Protein AF-A0A3E5BKX5-F1 (afdb_monomer_lite)

Structure (mmCIF, N/CA/C/O backbone):
data_AF-A0A3E5BKX5-F1
#
_entry.id   AF-A0A3E5BKX5-F1
#
loop_
_atom_site.group_PDB
_atom_site.id
_atom_site.type_symbol
_atom_site.label_atom_id
_atom_site.label_alt_id
_atom_site.label_comp_id
_atom_site.label_asym_id
_atom_site.label_entity_id
_atom_site.label_seq_id
_atom_site.pdbx_PDB_ins_code
_atom_site.Cartn_x
_atom_site.Cartn_y
_atom_site.Cartn_z
_atom_site.occupancy
_atom_site.B_iso_or_equiv
_atom_site.auth_seq_id
_atom_site.auth_comp_id
_atom_site.auth_asym_id
_atom_site.auth_atom_id
_atom_site.pdbx_PDB_model_num
ATOM 1 N N . MET A 1 1 ? -44.328 -14.676 21.582 1.00 29.52 1 MET A N 1
ATOM 2 C CA . MET A 1 1 ? -43.785 -15.121 20.283 1.00 29.52 1 MET A CA 1
ATOM 3 C C . MET A 1 1 ? -42.408 -14.483 20.141 1.00 29.52 1 MET A C 1
ATOM 5 O O . MET A 1 1 ? -42.326 -13.314 19.802 1.00 29.52 1 MET A O 1
ATOM 9 N N . TRP A 1 2 ? -41.360 -15.189 20.575 1.00 27.53 2 TRP A N 1
ATOM 10 C CA . TRP A 1 2 ? -39.979 -14.691 20.599 1.00 27.53 2 TRP A CA 1
ATOM 11 C C . TRP A 1 2 ? -39.301 -15.071 19.280 1.00 27.53 2 TRP A C 1
ATOM 13 O O . TRP A 1 2 ? -39.124 -16.255 19.005 1.00 27.53 2 TRP A O 1
ATOM 23 N N . LEU A 1 3 ? -38.977 -14.081 18.449 1.00 26.92 3 LEU A N 1
ATOM 24 C CA . LEU A 1 3 ? -38.191 -14.277 17.231 1.00 26.92 3 LEU A CA 1
ATOM 25 C C . LEU A 1 3 ? -36.708 -14.340 17.614 1.00 26.92 3 LEU A C 1
ATOM 27 O O . LEU A 1 3 ? -36.113 -13.332 17.988 1.00 26.92 3 LEU A O 1
ATOM 31 N N . TYR A 1 4 ? -36.130 -15.539 17.543 1.00 27.12 4 TYR A N 1
ATOM 32 C CA . TYR A 1 4 ? -34.685 -15.753 17.582 1.00 27.12 4 TYR A CA 1
ATOM 33 C C . TYR A 1 4 ? -34.065 -15.150 16.313 1.00 27.12 4 TYR A C 1
ATOM 35 O O . TYR A 1 4 ? -34.272 -15.663 15.216 1.00 27.12 4 TYR A O 1
ATOM 43 N N . TYR A 1 5 ? -33.302 -14.064 16.452 1.00 29.67 5 TYR A N 1
ATOM 44 C CA . TYR A 1 5 ? -32.394 -13.613 15.398 1.00 29.67 5 TYR A CA 1
ATOM 45 C C . TYR A 1 5 ? -31.147 -14.498 15.430 1.00 29.67 5 TYR A C 1
ATOM 47 O O . TYR A 1 5 ? -30.253 -14.317 16.255 1.00 29.67 5 TYR A O 1
ATOM 55 N N . GLN A 1 6 ? -31.115 -15.481 14.534 1.00 26.64 6 GLN A N 1
ATOM 56 C CA . GLN A 1 6 ? -29.944 -16.303 14.272 1.00 26.64 6 GLN A CA 1
ATOM 57 C C . GLN A 1 6 ? -28.925 -15.458 13.488 1.00 26.64 6 GLN A C 1
ATOM 59 O O . GLN A 1 6 ? -29.026 -15.327 12.271 1.00 26.64 6 GLN A O 1
ATOM 64 N N . PHE A 1 7 ? -27.947 -14.861 14.172 1.00 30.12 7 PHE A N 1
ATOM 65 C CA . PHE A 1 7 ? -26.721 -14.400 13.515 1.00 30.12 7 PHE A CA 1
ATOM 66 C C . PHE A 1 7 ? -25.806 -15.615 13.349 1.00 30.12 7 PHE A C 1
ATOM 68 O O . PHE A 1 7 ? -25.046 -15.962 14.249 1.00 30.12 7 PHE A O 1
ATOM 75 N N . ALA A 1 8 ? -25.936 -16.307 12.217 1.00 25.50 8 ALA A N 1
ATOM 76 C CA . ALA A 1 8 ? -24.918 -17.246 11.767 1.00 25.50 8 ALA A CA 1
ATOM 77 C C . ALA A 1 8 ? -23.685 -16.428 11.353 1.00 25.50 8 ALA A C 1
ATOM 79 O O . ALA A 1 8 ? -23.775 -15.569 10.478 1.00 25.50 8 ALA A O 1
ATOM 80 N N . ILE A 1 9 ? -22.568 -16.640 12.046 1.00 35.31 9 ILE A N 1
ATOM 81 C CA . ILE A 1 9 ? -21.268 -16.060 11.710 1.00 35.31 9 ILE A CA 1
ATOM 82 C C . ILE A 1 9 ? -20.441 -17.215 11.159 1.00 35.31 9 ILE A C 1
ATOM 84 O O . ILE A 1 9 ? -19.989 -18.071 11.920 1.00 35.31 9 ILE A O 1
ATOM 88 N N . ASP A 1 10 ? -20.299 -17.256 9.838 1.00 29.77 10 ASP A N 1
ATOM 89 C CA . ASP A 1 10 ? -19.399 -18.184 9.165 1.00 29.77 10 ASP A CA 1
ATOM 90 C C . ASP A 1 10 ? -17.956 -17.794 9.515 1.00 29.77 10 ASP A C 1
ATOM 92 O O . ASP A 1 10 ? -17.422 -16.788 9.044 1.00 29.77 10 ASP A O 1
ATOM 96 N N . TYR A 1 11 ? -17.339 -18.573 10.403 1.00 33.97 11 TYR A N 1
ATOM 97 C CA . TYR A 1 11 ? -15.911 -18.504 10.691 1.00 33.97 11 TYR A CA 1
ATOM 98 C C . TYR A 1 11 ? -15.152 -19.148 9.528 1.00 33.97 11 TYR A C 1
ATOM 100 O O . TYR A 1 11 ? -15.130 -20.369 9.395 1.00 33.97 11 TYR A O 1
ATOM 108 N N . TYR A 1 12 ? -14.515 -18.332 8.691 1.00 33.50 12 TYR A N 1
ATOM 109 C CA . TYR A 1 12 ? -13.492 -18.809 7.765 1.00 33.50 12 TYR A CA 1
ATOM 110 C C . TYR A 1 12 ? -12.127 -18.738 8.461 1.00 33.50 12 TYR A C 1
ATOM 112 O O . TYR A 1 12 ? -11.512 -17.677 8.538 1.00 33.50 12 TYR A O 1
ATOM 120 N N . GLU A 1 13 ? -11.651 -19.873 8.982 1.00 33.41 13 GLU A N 1
ATOM 121 C CA . GLU A 1 13 ? -10.232 -20.066 9.303 1.00 33.41 13 GLU A CA 1
ATOM 122 C C . GLU A 1 13 ? -9.454 -20.196 7.988 1.00 33.41 13 GLU A C 1
ATOM 124 O O . GLU A 1 13 ? -9.371 -21.268 7.390 1.00 33.41 13 GLU A O 1
ATOM 129 N N . VAL A 1 14 ? -8.900 -19.083 7.512 1.00 35.53 14 VAL A N 1
ATOM 130 C CA . VAL A 1 14 ? -7.910 -19.085 6.432 1.00 35.53 14 VAL A CA 1
ATOM 131 C C . VAL A 1 14 ? -6.532 -18.970 7.087 1.00 35.53 14 VAL A C 1
ATOM 133 O O . VAL A 1 14 ? -6.110 -17.891 7.496 1.00 35.53 14 VAL A O 1
ATOM 136 N N . LEU A 1 15 ? -5.857 -20.110 7.254 1.00 34.03 15 LEU A N 1
ATOM 137 C CA . LEU A 1 15 ? -4.466 -20.188 7.711 1.00 34.03 15 LEU A CA 1
ATOM 138 C C . LEU A 1 15 ? -3.540 -19.835 6.536 1.00 34.03 15 LEU A C 1
ATOM 140 O O . LEU A 1 15 ? -3.507 -20.561 5.543 1.00 34.03 15 LEU A O 1
ATOM 144 N N . LEU A 1 16 ? -2.798 -18.726 6.642 1.00 38.50 16 LEU A N 1
ATOM 145 C CA . LEU A 1 16 ? -1.819 -18.274 5.644 1.00 38.50 16 LEU A CA 1
ATOM 146 C C . LEU A 1 16 ? -0.470 -17.934 6.297 1.00 38.50 16 LEU A C 1
ATOM 148 O O . LEU A 1 16 ? -0.461 -17.419 7.412 1.00 38.50 16 LEU A O 1
ATOM 152 N N . PRO A 1 17 ? 0.658 -18.146 5.586 1.00 38.97 17 PRO A N 1
ATOM 153 C CA . PRO A 1 17 ? 2.016 -18.209 6.137 1.00 38.97 17 PRO A CA 1
ATOM 154 C C . PRO A 1 17 ? 2.659 -16.829 6.381 1.00 38.97 17 PRO A C 1
ATOM 156 O O . PRO A 1 17 ? 3.747 -16.539 5.894 1.00 38.97 17 PRO A O 1
ATOM 159 N N . ASN A 1 18 ? 1.983 -15.976 7.150 1.00 49.28 18 ASN A N 1
ATOM 160 C CA . ASN A 1 18 ? 2.532 -14.763 7.773 1.00 49.28 18 ASN A CA 1
ATOM 161 C C . ASN A 1 18 ? 1.853 -14.560 9.138 1.00 49.28 18 ASN A C 1
ATOM 163 O O . ASN A 1 18 ? 1.230 -13.533 9.437 1.00 49.28 18 ASN A O 1
ATOM 167 N N . ASP A 1 19 ? 1.957 -15.612 9.954 1.00 54.91 19 ASP A N 1
ATOM 168 C CA . ASP A 1 19 ? 1.113 -15.882 11.117 1.00 54.91 19 ASP A CA 1
ATOM 169 C C . ASP A 1 19 ? 1.031 -14.717 12.109 1.00 54.91 19 ASP A C 1
ATOM 171 O O . ASP A 1 19 ? -0.019 -14.498 12.699 1.00 54.91 19 ASP A O 1
ATOM 175 N N . GLY A 1 20 ? 2.082 -13.910 12.277 1.00 58.44 20 GLY A N 1
ATOM 176 C CA . GLY A 1 20 ? 2.121 -12.857 13.299 1.00 58.44 20 GLY A CA 1
ATOM 177 C C . GLY A 1 20 ? 1.139 -11.694 13.088 1.00 58.44 20 GLY A C 1
ATOM 178 O O . GLY A 1 20 ? 0.485 -11.267 14.043 1.00 58.44 20 GLY A O 1
ATOM 179 N N . PHE A 1 21 ? 1.020 -11.160 11.866 1.00 59.38 21 PHE A N 1
ATOM 180 C CA . PHE A 1 21 ? 0.164 -9.991 11.586 1.00 59.38 21 PHE A CA 1
ATOM 181 C C . PHE A 1 21 ? -1.292 -10.404 11.346 1.00 59.38 21 PHE A C 1
ATOM 183 O O . PHE A 1 21 ? -2.202 -9.802 11.919 1.00 59.38 21 PHE A O 1
ATOM 190 N N . ILE A 1 22 ? -1.517 -11.503 10.613 1.00 63.09 22 ILE A N 1
ATOM 191 C CA . ILE A 1 22 ? -2.859 -12.080 10.441 1.00 63.09 22 ILE A CA 1
ATOM 192 C C . ILE A 1 22 ? -3.440 -12.519 11.790 1.00 63.09 22 ILE A C 1
ATOM 194 O O . ILE A 1 22 ? -4.595 -12.216 12.084 1.00 63.09 22 ILE A O 1
ATOM 198 N N . THR A 1 23 ? -2.640 -13.124 12.675 1.00 65.69 23 THR A N 1
ATOM 199 C CA . THR A 1 23 ? -3.096 -13.448 14.039 1.00 65.69 23 THR A CA 1
ATOM 200 C C . THR A 1 23 ? -3.493 -12.195 14.818 1.00 65.69 23 THR A C 1
ATOM 202 O O . THR A 1 23 ? -4.491 -12.211 15.536 1.00 65.69 23 THR A O 1
ATOM 205 N N . GLN A 1 24 ? -2.769 -11.080 14.677 1.00 61.34 24 GLN A N 1
ATOM 206 C CA . GLN A 1 24 ? -3.137 -9.822 15.338 1.00 61.34 24 GLN A CA 1
ATOM 207 C C . GLN A 1 24 ? -4.446 -9.234 14.801 1.00 61.34 24 GLN A C 1
ATOM 209 O O . GLN A 1 24 ? -5.273 -8.794 15.603 1.00 61.34 24 GLN A O 1
ATOM 214 N N . ILE A 1 25 ? -4.677 -9.293 13.486 1.00 59.53 25 ILE A N 1
ATOM 215 C CA . ILE A 1 25 ? -5.951 -8.897 12.867 1.00 59.53 25 ILE A CA 1
ATOM 216 C C . ILE A 1 25 ? -7.089 -9.791 13.368 1.00 59.53 25 ILE A C 1
ATOM 218 O O . ILE A 1 25 ? -8.091 -9.280 13.868 1.00 59.53 25 ILE A O 1
ATOM 222 N N . ASN A 1 26 ? -6.909 -11.114 13.349 1.00 63.03 26 ASN A N 1
ATOM 223 C CA . ASN A 1 26 ? -7.900 -12.078 13.838 1.00 63.03 26 ASN A CA 1
ATOM 224 C C . ASN A 1 26 ? -8.223 -11.874 15.325 1.00 63.03 26 ASN A C 1
ATOM 226 O O . ASN A 1 26 ? -9.390 -11.912 15.732 1.00 63.03 26 ASN A O 1
ATOM 230 N N . ASN A 1 27 ? -7.212 -11.572 16.141 1.00 65.81 27 ASN A N 1
ATOM 231 C CA . ASN A 1 27 ? -7.387 -11.236 17.552 1.00 65.81 27 ASN A CA 1
ATOM 232 C C . ASN A 1 27 ? -8.142 -9.911 17.744 1.00 65.81 27 ASN A C 1
ATOM 234 O O . ASN A 1 27 ? -8.991 -9.813 18.634 1.00 65.81 27 ASN A O 1
ATOM 238 N N . ALA A 1 28 ? -7.854 -8.890 16.931 1.00 60.34 28 ALA A N 1
ATOM 239 C CA . ALA A 1 28 ? -8.555 -7.608 16.971 1.00 60.34 28 ALA A CA 1
ATOM 240 C C . ALA A 1 28 ? -10.030 -7.759 16.560 1.00 60.34 28 ALA A C 1
ATOM 242 O O . ALA A 1 28 ? -10.908 -7.291 17.289 1.00 60.34 28 ALA A O 1
ATOM 243 N N . MET A 1 29 ? -10.309 -8.490 15.473 1.00 61.94 29 MET A N 1
ATOM 244 C CA . MET A 1 29 ? -11.671 -8.830 15.040 1.00 61.94 29 MET A CA 1
ATOM 245 C C . MET A 1 29 ? -12.425 -9.588 16.139 1.00 61.94 29 MET A C 1
ATOM 247 O O . MET A 1 29 ? -13.524 -9.192 16.525 1.00 61.94 29 MET A O 1
ATOM 251 N N . SER A 1 30 ? -11.802 -10.606 16.740 1.00 63.28 30 SER A N 1
ATOM 252 C CA . SER A 1 30 ? -12.409 -11.386 17.830 1.00 63.28 30 SER A CA 1
ATOM 253 C C . SER A 1 30 ? -12.756 -10.523 19.052 1.00 63.28 30 SER A C 1
ATOM 255 O O . SER A 1 30 ? -13.837 -10.654 19.629 1.00 63.28 30 SER A O 1
ATOM 257 N N . LYS A 1 31 ? -11.879 -9.585 19.441 1.00 64.56 31 LYS A N 1
ATOM 258 C CA . LYS A 1 31 ? -12.153 -8.627 20.531 1.00 64.56 31 LYS A CA 1
ATOM 259 C C . LYS A 1 31 ? -13.325 -7.698 20.201 1.00 64.56 31 LYS A C 1
ATOM 261 O O . LYS A 1 31 ? -14.156 -7.434 21.076 1.00 64.56 31 LYS A O 1
ATOM 266 N N . ILE A 1 32 ? -13.408 -7.216 18.961 1.00 59.22 32 ILE A N 1
ATOM 267 C CA . ILE A 1 32 ? -14.505 -6.356 18.494 1.00 59.22 32 ILE A CA 1
ATOM 268 C C . ILE A 1 32 ? -15.833 -7.117 18.514 1.00 59.22 32 ILE A C 1
ATOM 270 O O . ILE A 1 32 ? -16.805 -6.602 19.064 1.00 59.22 32 ILE A O 1
ATOM 274 N N . ILE A 1 33 ? -15.862 -8.353 18.007 1.00 58.78 33 ILE A N 1
ATOM 275 C CA . ILE A 1 33 ? -17.052 -9.220 18.005 1.00 58.78 33 ILE A CA 1
ATOM 276 C C . ILE A 1 33 ? -17.547 -9.474 19.433 1.00 58.78 33 ILE A C 1
ATOM 278 O O . ILE A 1 33 ? -18.729 -9.278 19.721 1.00 58.78 33 ILE A O 1
ATOM 282 N N . ASN A 1 34 ? -16.646 -9.819 20.356 1.00 60.59 34 ASN A N 1
ATOM 283 C CA . ASN A 1 34 ? -17.007 -10.030 21.760 1.00 60.59 34 ASN A CA 1
ATOM 284 C C . ASN A 1 34 ? -17.571 -8.755 22.407 1.00 60.59 34 ASN A C 1
ATOM 286 O O . ASN A 1 34 ? -18.562 -8.807 23.136 1.00 60.59 34 ASN A O 1
ATOM 290 N N . THR A 1 35 ? -16.988 -7.592 22.103 1.00 61.66 35 THR A N 1
ATOM 291 C CA . THR A 1 35 ? -17.473 -6.300 22.616 1.00 61.66 35 THR A CA 1
ATOM 292 C C . THR A 1 35 ? -18.849 -5.949 22.041 1.00 61.66 35 THR A C 1
ATOM 294 O O . THR A 1 35 ? -19.735 -5.522 22.780 1.00 61.66 35 THR A O 1
ATOM 297 N N . LEU A 1 36 ? -19.059 -6.182 20.741 1.00 58.97 36 LEU A N 1
ATOM 298 C CA . LEU A 1 36 ? -20.351 -6.011 20.072 1.00 58.97 36 LEU A CA 1
ATOM 299 C C . LEU A 1 36 ? -21.435 -6.875 20.719 1.00 58.97 36 LEU A C 1
ATOM 301 O O . LEU A 1 36 ? -22.527 -6.374 20.990 1.00 58.97 36 LEU A O 1
ATOM 305 N N . PHE A 1 37 ? -21.124 -8.140 21.011 1.00 64.62 37 PHE A N 1
ATOM 306 C CA . PHE A 1 37 ? -22.052 -9.058 21.664 1.00 64.62 37 PHE A CA 1
ATOM 307 C C . PHE A 1 37 ? -22.493 -8.538 23.039 1.00 64.62 37 PHE A C 1
ATOM 309 O O . PHE A 1 37 ? -23.689 -8.488 23.327 1.00 64.62 37 PHE A O 1
ATOM 316 N N . VAL A 1 38 ? -21.547 -8.058 23.856 1.00 66.62 38 VAL A N 1
ATOM 317 C CA . VAL A 1 38 ? -21.848 -7.458 25.168 1.00 66.62 38 VAL A CA 1
ATOM 318 C C . VAL A 1 38 ? -22.704 -6.196 25.023 1.00 66.62 38 VAL A C 1
ATOM 320 O O . VAL A 1 38 ? -23.697 -6.048 25.736 1.00 66.62 38 VAL A O 1
ATOM 323 N N . CYS A 1 39 ? -22.375 -5.298 24.089 1.00 59.22 39 CYS A N 1
ATOM 324 C CA . CYS A 1 39 ? -23.152 -4.076 23.861 1.00 59.22 39 CYS A CA 1
ATOM 325 C C . CYS A 1 39 ? -24.599 -4.375 23.437 1.00 59.22 39 CYS A C 1
ATOM 327 O O . CYS A 1 39 ? -25.526 -3.761 23.967 1.00 59.22 39 CYS A O 1
ATOM 329 N N . ILE A 1 40 ? -24.801 -5.329 22.522 1.00 64.50 40 ILE A N 1
ATOM 330 C CA . ILE A 1 40 ? -26.136 -5.749 22.070 1.00 64.50 40 ILE A CA 1
ATOM 331 C C . ILE A 1 40 ? -26.925 -6.357 23.233 1.00 64.50 40 ILE A C 1
ATOM 333 O O . ILE A 1 40 ? -28.077 -5.976 23.448 1.00 64.50 40 ILE A O 1
ATOM 337 N N . LEU A 1 41 ? -26.291 -7.230 24.027 1.00 65.50 41 LEU A N 1
ATOM 338 C CA . LEU A 1 41 ? -26.912 -7.864 25.189 1.00 65.50 41 LEU A CA 1
ATOM 339 C C . LEU A 1 41 ? -27.428 -6.820 26.195 1.00 65.50 41 LEU A C 1
ATOM 341 O O . LEU A 1 41 ? -28.580 -6.896 26.630 1.00 65.50 41 LEU A O 1
ATOM 345 N N . VAL A 1 42 ? -26.615 -5.805 26.507 1.00 67.00 42 VAL A N 1
ATOM 346 C CA . VAL A 1 42 ? -26.990 -4.708 27.417 1.00 67.00 42 VAL A CA 1
ATOM 347 C C . VAL A 1 42 ? -28.182 -3.913 26.879 1.00 67.00 42 VAL A C 1
ATOM 349 O O . VAL A 1 42 ? -29.097 -3.609 27.645 1.00 67.00 42 VAL A O 1
ATOM 352 N N . ILE A 1 43 ? -28.230 -3.610 25.576 1.00 64.44 43 ILE A N 1
ATOM 353 C CA . ILE A 1 43 ? -29.378 -2.917 24.962 1.00 64.44 43 ILE A CA 1
ATOM 354 C C . ILE A 1 43 ? -30.651 -3.768 25.070 1.00 64.44 43 ILE A C 1
ATOM 356 O O . ILE A 1 43 ? -31.694 -3.263 25.475 1.00 64.44 43 ILE A O 1
ATOM 360 N N . THR A 1 44 ? -30.574 -5.068 24.777 1.00 64.25 44 THR A N 1
ATOM 361 C CA . THR A 1 44 ? -31.748 -5.956 24.860 1.00 64.25 44 THR A CA 1
ATOM 362 C C . THR A 1 44 ? -32.274 -6.148 26.284 1.00 64.25 44 THR A C 1
ATOM 364 O O . THR A 1 44 ? -33.481 -6.287 26.468 1.00 64.25 44 THR A O 1
ATOM 367 N N . GLN A 1 45 ? -31.404 -6.122 27.300 1.00 66.00 45 GLN A N 1
ATOM 368 C CA . GLN A 1 45 ? -31.808 -6.240 28.709 1.00 66.00 45 GLN A CA 1
ATOM 369 C C . GLN A 1 45 ? -32.317 -4.919 29.308 1.00 66.00 45 GLN A C 1
ATOM 371 O O . GLN A 1 45 ? -33.032 -4.929 30.305 1.00 66.00 45 GLN A O 1
ATOM 376 N N . SER A 1 46 ? -31.978 -3.778 28.702 1.00 60.78 46 SER A N 1
ATOM 377 C CA . SER A 1 46 ? -32.335 -2.436 29.178 1.00 60.78 46 SER A CA 1
ATOM 378 C C . SER A 1 46 ? -33.686 -1.934 28.652 1.00 60.78 46 SER A C 1
ATOM 380 O O . SER A 1 46 ? -33.922 -0.736 28.567 1.00 60.78 46 SER A O 1
ATOM 382 N N . GLY A 1 47 ? -34.616 -2.826 28.311 1.00 53.81 47 GLY A N 1
ATOM 383 C CA . GLY A 1 47 ? -35.973 -2.422 27.952 1.00 53.81 47 GLY A CA 1
ATOM 384 C C . GLY A 1 47 ? -36.719 -1.783 29.134 1.00 53.81 47 GLY A C 1
ATOM 385 O O . GLY A 1 47 ? -37.138 -2.504 30.035 1.00 53.81 47 GLY A O 1
ATOM 386 N N . ASN A 1 48 ? -36.949 -0.461 29.060 1.00 53.47 48 ASN A N 1
ATOM 387 C CA . ASN A 1 48 ? -37.989 0.344 29.747 1.00 53.47 48 ASN A CA 1
ATOM 388 C C . ASN A 1 48 ? -37.587 1.279 30.916 1.00 53.47 48 ASN A C 1
ATOM 390 O O . ASN A 1 48 ? -38.190 1.219 31.988 1.00 53.47 48 ASN A O 1
ATOM 394 N N . ALA A 1 49 ? -36.703 2.263 30.701 1.00 51.44 49 ALA A N 1
ATOM 395 C CA . ALA A 1 49 ? -36.680 3.490 31.516 1.00 51.44 49 ALA A CA 1
ATOM 396 C C . ALA A 1 49 ? -36.271 4.749 30.718 1.00 51.44 49 ALA A C 1
ATOM 398 O O . ALA A 1 49 ? -35.369 4.732 29.889 1.00 51.44 49 ALA A O 1
ATOM 399 N N . TYR A 1 50 ? -36.903 5.896 30.989 1.00 45.53 50 TYR A N 1
ATOM 400 C CA . TYR A 1 50 ? -36.722 7.147 30.223 1.00 45.53 50 TYR A CA 1
ATOM 401 C C . TYR A 1 50 ? -35.297 7.756 30.304 1.00 45.53 50 TYR A C 1
ATOM 403 O O . TYR A 1 50 ? -34.870 8.449 29.384 1.00 45.53 50 TYR A O 1
ATOM 411 N N . GLY A 1 51 ? -34.510 7.453 31.349 1.00 51.97 51 GLY A N 1
ATOM 412 C CA . GLY A 1 51 ? -33.088 7.848 31.465 1.00 51.97 51 GLY A CA 1
ATOM 413 C C . GLY A 1 51 ? -32.122 7.028 30.591 1.00 51.97 51 GLY A C 1
ATOM 414 O O . GLY A 1 51 ? -30.936 7.335 30.491 1.00 51.97 51 GLY A O 1
ATOM 415 N N . GLN A 1 52 ? -32.639 5.990 29.938 1.00 56.47 52 GLN A N 1
ATOM 416 C CA . GLN A 1 52 ? -31.899 4.970 29.199 1.00 56.47 52 GLN A CA 1
ATOM 417 C C . GLN A 1 52 ? -31.771 5.323 27.706 1.00 56.47 52 GLN A C 1
ATOM 419 O O . GLN A 1 52 ? -30.874 4.817 27.045 1.00 56.47 52 GLN A O 1
ATOM 424 N N . VAL A 1 53 ? -32.574 6.262 27.182 1.00 58.00 53 VAL A N 1
ATOM 425 C CA . VAL A 1 53 ? -32.582 6.656 25.755 1.00 58.00 53 VAL A CA 1
ATOM 426 C C . VAL A 1 53 ? -31.240 7.258 25.308 1.00 58.00 53 VAL A C 1
ATOM 428 O O . VAL A 1 53 ? -30.703 6.882 24.268 1.00 58.00 53 VAL A O 1
ATOM 431 N N . ASN A 1 54 ? -30.633 8.125 26.129 1.00 62.06 54 ASN A N 1
ATOM 432 C CA . ASN A 1 54 ? -29.304 8.693 25.851 1.00 62.06 54 ASN A CA 1
ATOM 433 C C . ASN A 1 54 ? -28.184 7.641 25.955 1.00 62.06 54 ASN A C 1
ATOM 435 O O . ASN A 1 54 ? -27.202 7.697 25.210 1.00 62.06 54 ASN A O 1
ATOM 439 N N . GLY A 1 55 ? -28.341 6.667 26.860 1.00 70.00 55 GLY A N 1
ATOM 440 C CA . GLY A 1 55 ? -27.439 5.521 26.998 1.00 70.00 55 GLY A CA 1
ATOM 441 C C . GLY A 1 55 ? -27.515 4.587 25.791 1.00 70.00 55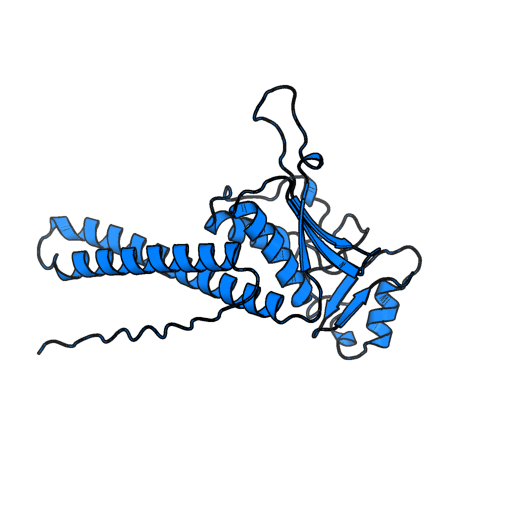 GLY A C 1
ATOM 442 O O . GLY A 1 55 ? -26.484 4.251 25.216 1.00 70.00 55 GLY A O 1
ATOM 443 N N . VAL A 1 56 ? -28.728 4.265 25.337 1.00 70.31 56 VAL A N 1
ATOM 444 C CA . VAL A 1 56 ? -28.992 3.464 24.134 1.00 70.31 56 VAL A CA 1
ATOM 445 C C . VAL A 1 56 ? -28.447 4.161 22.887 1.00 70.31 56 VAL A C 1
ATOM 447 O O . VAL A 1 56 ? -27.737 3.531 22.114 1.00 70.31 56 VAL A O 1
ATOM 450 N N . ALA A 1 57 ? -28.652 5.472 22.719 1.00 75.88 57 ALA A N 1
ATOM 451 C CA . ALA A 1 57 ? -28.089 6.218 21.587 1.00 75.88 57 ALA A CA 1
ATOM 452 C C . ALA A 1 57 ? -26.546 6.275 21.601 1.00 75.88 57 ALA A C 1
ATOM 454 O O . ALA A 1 57 ? -25.898 6.331 20.553 1.00 75.88 57 ALA A O 1
ATOM 455 N N . ARG A 1 58 ? -25.917 6.282 22.783 1.00 78.00 58 ARG A N 1
ATOM 456 C CA . ARG A 1 58 ? -24.454 6.173 22.914 1.00 78.00 58 ARG A CA 1
ATOM 457 C C . ARG A 1 58 ? -23.967 4.767 22.563 1.00 78.00 58 ARG A C 1
ATOM 459 O O . ARG A 1 58 ? -22.996 4.651 21.820 1.00 78.00 58 ARG A O 1
ATOM 466 N N . LEU A 1 59 ? -24.634 3.733 23.072 1.00 77.69 59 LEU A N 1
ATOM 467 C CA . LEU A 1 59 ? -24.310 2.337 22.780 1.00 77.69 59 LEU A CA 1
ATOM 468 C C . LEU A 1 59 ? -24.519 2.017 21.294 1.00 77.69 59 LEU A C 1
ATOM 470 O O . LEU A 1 59 ? -23.673 1.362 20.700 1.00 77.69 59 LEU A O 1
ATOM 474 N N . GLN A 1 60 ? -25.563 2.557 20.661 1.00 76.56 60 GLN A N 1
ATOM 475 C CA . GLN A 1 60 ? -25.800 2.397 19.227 1.00 76.56 60 GLN A CA 1
ATOM 476 C C . GLN A 1 60 ? -24.660 3.000 18.401 1.00 76.56 60 GLN A C 1
ATOM 478 O O . GLN A 1 60 ? -24.098 2.317 17.556 1.00 76.56 60 GLN A O 1
ATOM 483 N N . ARG A 1 61 ? -24.217 4.226 18.718 1.00 81.06 61 ARG A N 1
ATOM 484 C CA . ARG A 1 61 ? -23.040 4.832 18.066 1.00 81.06 61 ARG A CA 1
ATOM 485 C C . ARG A 1 61 ? -21.765 4.004 18.253 1.00 81.06 61 ARG A C 1
ATOM 487 O O . ARG A 1 61 ? -20.930 3.955 17.354 1.00 81.06 61 ARG A O 1
ATOM 494 N N . GLN A 1 62 ? -21.594 3.369 19.415 1.00 78.94 62 GLN A N 1
ATOM 495 C CA . GLN A 1 62 ? -20.474 2.453 19.648 1.00 78.94 62 GLN A CA 1
ATOM 496 C C . GLN A 1 62 ? -20.598 1.185 18.801 1.00 78.94 62 GLN A C 1
ATOM 498 O O . GLN A 1 62 ? -19.604 0.771 18.212 1.00 78.94 62 GLN A O 1
ATOM 503 N N . ILE A 1 63 ? -21.798 0.609 18.694 1.00 73.12 63 ILE A N 1
ATOM 504 C CA . ILE A 1 63 ? -22.080 -0.539 17.825 1.00 73.12 63 ILE A CA 1
ATOM 505 C C . ILE A 1 63 ? -21.791 -0.187 16.368 1.00 73.12 63 ILE A C 1
ATOM 507 O O . ILE A 1 63 ? -21.105 -0.949 15.697 1.00 73.12 63 ILE A O 1
ATOM 511 N N . ASP A 1 64 ? -22.254 0.966 15.890 1.00 78.06 64 ASP A N 1
ATOM 512 C CA . ASP A 1 64 ? -22.051 1.394 14.505 1.00 78.06 64 ASP A CA 1
ATOM 513 C C . ASP A 1 64 ? -20.558 1.587 14.204 1.00 78.06 64 ASP A C 1
ATOM 515 O O . ASP A 1 64 ? -20.064 1.106 13.186 1.00 78.06 64 ASP A O 1
ATOM 519 N N . LYS A 1 65 ? -19.806 2.189 15.139 1.00 82.38 65 LYS A N 1
ATOM 520 C CA . LYS A 1 65 ? -18.344 2.303 15.035 1.00 82.38 65 LYS A CA 1
ATOM 521 C C . LYS A 1 65 ? -17.659 0.934 15.011 1.00 82.38 65 LYS A C 1
ATOM 523 O O . LYS A 1 65 ? -16.789 0.700 14.182 1.00 82.38 65 LYS A O 1
ATOM 528 N N . LEU A 1 66 ? -18.028 0.034 15.921 1.00 76.50 66 LEU A N 1
ATOM 529 C CA . LEU A 1 66 ? -17.438 -1.304 16.001 1.00 76.50 66 LEU A CA 1
ATOM 530 C C . LEU A 1 66 ? -17.758 -2.142 14.755 1.00 76.50 66 LEU A C 1
ATOM 532 O O . LEU A 1 66 ? -16.889 -2.865 14.281 1.00 76.50 66 LEU A O 1
ATOM 536 N N . LYS A 1 67 ? -18.968 -2.013 14.199 1.00 75.38 67 LYS A N 1
ATOM 537 C CA . LYS A 1 67 ? -19.344 -2.628 12.920 1.00 75.38 67 LYS A CA 1
ATOM 538 C C . LYS A 1 67 ? -18.501 -2.085 11.770 1.00 75.38 67 LYS A C 1
ATOM 540 O O . LYS A 1 67 ? -17.978 -2.891 11.011 1.00 75.38 67 LYS A O 1
ATOM 545 N N . GLY A 1 68 ? -18.334 -0.763 11.683 1.00 79.00 68 GLY A N 1
ATOM 546 C CA . GLY A 1 68 ? -17.459 -0.128 10.691 1.00 79.00 68 GLY A CA 1
ATOM 547 C C . GLY A 1 68 ? -16.032 -0.670 10.765 1.00 79.00 68 GLY A C 1
ATOM 548 O O . GLY A 1 68 ? -15.539 -1.228 9.792 1.00 79.00 68 GLY A O 1
ATOM 549 N N . ASN A 1 69 ? -15.427 -0.647 11.957 1.00 79.75 69 ASN A N 1
ATOM 550 C CA . ASN A 1 69 ? -14.091 -1.205 12.175 1.00 79.75 69 ASN A CA 1
ATOM 551 C C . ASN A 1 69 ? -13.998 -2.694 11.792 1.00 79.75 69 ASN A C 1
ATOM 553 O O . ASN A 1 69 ? -12.975 -3.126 11.273 1.00 79.75 69 ASN A O 1
ATOM 557 N N . ASN A 1 70 ? -15.037 -3.492 12.059 1.00 77.25 70 ASN A N 1
ATOM 558 C CA . ASN A 1 70 ? -15.039 -4.913 11.710 1.00 77.25 70 ASN A CA 1
ATOM 559 C C . ASN A 1 70 ? -15.086 -5.138 10.192 1.00 77.25 70 ASN A C 1
ATOM 561 O O . ASN A 1 70 ? -14.401 -6.026 9.694 1.00 77.25 70 ASN A O 1
ATOM 565 N N . THR A 1 71 ? -15.862 -4.330 9.463 1.00 83.44 71 THR A N 1
ATOM 566 C CA . THR A 1 71 ? -15.856 -4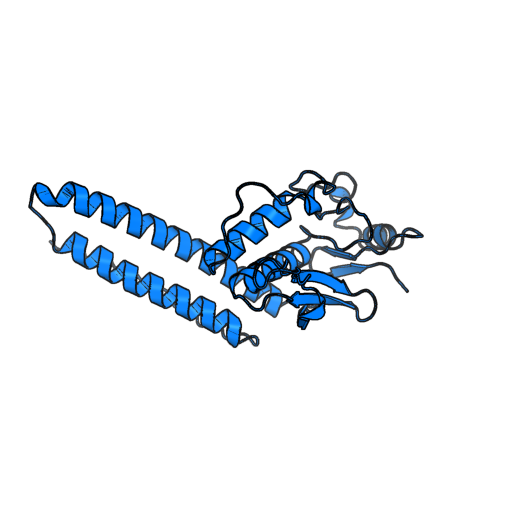.336 7.993 1.00 83.44 71 THR A CA 1
ATOM 567 C C . THR A 1 71 ? -14.470 -3.981 7.465 1.00 83.44 71 THR A C 1
ATOM 569 O O . THR A 1 71 ? -13.913 -4.739 6.678 1.00 83.44 71 THR A O 1
ATOM 572 N N . GLU A 1 72 ? -13.868 -2.902 7.971 1.00 85.44 72 GLU A N 1
ATOM 573 C CA . GLU A 1 72 ? -12.546 -2.462 7.518 1.00 85.44 72 GLU A CA 1
ATOM 574 C C . GLU A 1 72 ? -11.455 -3.504 7.814 1.00 85.44 72 GLU A C 1
ATOM 576 O O . GLU A 1 72 ? -10.589 -3.723 6.974 1.00 85.44 72 GLU A O 1
ATOM 581 N N . LEU A 1 73 ? -11.500 -4.193 8.965 1.00 82.75 73 LEU A N 1
ATOM 582 C CA . LEU A 1 73 ? -10.568 -5.284 9.292 1.00 82.75 73 LEU A CA 1
ATOM 583 C C . LEU A 1 73 ? -10.761 -6.524 8.410 1.00 82.75 73 LEU A C 1
ATOM 585 O O . LEU A 1 73 ? -9.776 -7.179 8.066 1.00 82.75 73 LEU A O 1
ATOM 589 N N . LYS A 1 74 ? -12.004 -6.842 8.031 1.00 82.06 74 LYS A N 1
ATOM 590 C CA . LYS A 1 74 ? -12.287 -7.927 7.083 1.00 82.06 74 LYS A CA 1
ATOM 591 C C . LYS A 1 74 ? -11.660 -7.625 5.725 1.00 82.06 74 LYS A C 1
ATOM 593 O O . LYS A 1 74 ? -11.002 -8.494 5.165 1.00 82.06 74 LYS A O 1
ATOM 598 N N . GLU A 1 75 ? -11.796 -6.389 5.252 1.00 88.00 75 GLU A N 1
ATOM 599 C CA . GLU A 1 75 ? -11.142 -5.932 4.024 1.00 88.00 75 GLU A CA 1
ATOM 600 C C . GLU A 1 75 ? -9.616 -6.071 4.125 1.00 88.00 75 GLU A C 1
ATOM 602 O O . GLU A 1 75 ? -9.019 -6.631 3.214 1.00 88.00 75 GLU A O 1
ATOM 607 N N . VAL A 1 76 ? -8.980 -5.692 5.251 1.00 86.62 76 VAL A N 1
ATOM 608 C CA . VAL A 1 76 ? -7.532 -5.955 5.453 1.00 86.62 76 VAL A CA 1
ATOM 609 C C . VAL A 1 76 ? -7.219 -7.438 5.288 1.00 86.62 76 VAL A C 1
ATOM 611 O O . VAL A 1 76 ? -6.262 -7.805 4.616 1.00 86.62 76 VAL A O 1
ATOM 614 N N . SER A 1 77 ? -8.005 -8.308 5.922 1.00 80.00 77 SER A N 1
ATOM 615 C CA . SER A 1 77 ? -7.764 -9.750 5.871 1.00 80.00 77 SER A CA 1
ATOM 616 C C . SER A 1 77 ? -7.866 -10.302 4.444 1.00 80.00 77 SER A C 1
ATOM 618 O O . SER A 1 77 ? -7.096 -11.189 4.068 1.00 80.00 77 SER A O 1
ATOM 620 N N . GLU A 1 78 ? -8.800 -9.787 3.645 1.00 87.19 78 GLU A N 1
ATOM 621 C CA . GLU A 1 78 ? -8.962 -10.142 2.232 1.00 87.19 78 GLU A CA 1
ATOM 622 C C . GLU A 1 78 ? -7.782 -9.622 1.390 1.00 87.19 78 GLU A C 1
ATOM 624 O O . GLU A 1 78 ? -7.208 -10.386 0.612 1.00 87.19 78 GLU A O 1
ATOM 629 N N . GLU A 1 79 ? -7.338 -8.379 1.613 1.00 90.12 79 GLU A N 1
ATOM 630 C CA . GLU A 1 79 ? -6.13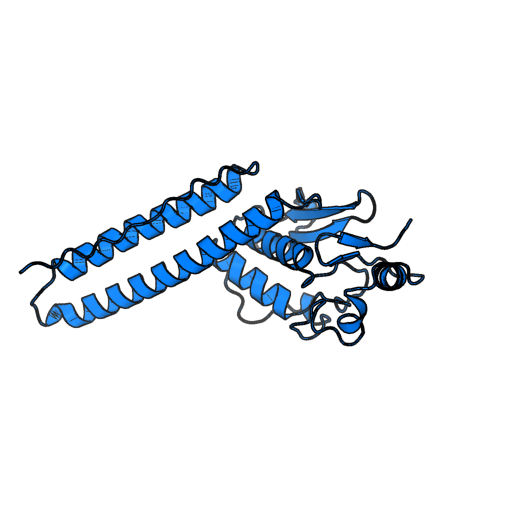8 -7.801 0.983 1.00 90.12 79 GLU A CA 1
ATOM 631 C C . GLU A 1 79 ? -4.887 -8.654 1.258 1.00 90.12 79 GLU A C 1
ATOM 633 O O . GLU A 1 79 ? -4.145 -9.001 0.338 1.00 90.12 79 GLU A O 1
ATOM 638 N N . LEU A 1 80 ? -4.673 -9.067 2.512 1.00 85.06 80 LEU A N 1
ATOM 639 C CA . LEU A 1 80 ? -3.540 -9.922 2.888 1.00 85.06 80 LEU A CA 1
ATOM 640 C C . LEU A 1 80 ? -3.632 -11.324 2.292 1.00 85.06 80 LEU A C 1
ATOM 642 O O . LEU A 1 80 ? -2.605 -11.914 1.961 1.00 85.06 80 LEU A O 1
ATOM 646 N N . THR A 1 81 ? -4.846 -11.852 2.135 1.00 84.69 81 THR A N 1
ATOM 647 C CA . THR A 1 81 ? -5.067 -13.134 1.456 1.00 84.69 81 THR A CA 1
ATOM 648 C C . THR A 1 81 ? -4.642 -13.051 -0.007 1.00 84.69 81 THR A C 1
ATOM 650 O O . THR A 1 81 ? -3.987 -13.963 -0.510 1.00 84.69 81 THR A O 1
ATOM 653 N N . ILE A 1 82 ? -4.948 -11.935 -0.673 1.00 87.69 82 ILE A N 1
ATOM 654 C CA . ILE A 1 82 ? -4.517 -11.670 -2.049 1.00 87.69 82 ILE A CA 1
ATOM 655 C C . ILE A 1 82 ? -2.986 -11.568 -2.124 1.00 87.69 82 ILE A C 1
ATOM 657 O O . ILE A 1 82 ? -2.380 -12.209 -2.981 1.00 87.69 82 ILE A O 1
ATOM 661 N N . LEU A 1 83 ? -2.350 -10.835 -1.204 1.00 85.44 83 LEU A N 1
ATOM 662 C CA . LEU A 1 83 ? -0.886 -10.722 -1.151 1.00 85.44 83 LEU A CA 1
ATOM 663 C C . LEU A 1 83 ? -0.203 -12.072 -0.897 1.00 85.44 83 LEU A C 1
ATOM 665 O O . LEU A 1 83 ? 0.771 -12.402 -1.568 1.00 85.44 83 LEU A O 1
ATOM 669 N N . ALA A 1 84 ? -0.730 -12.881 0.024 1.00 80.94 84 ALA A N 1
ATOM 670 C CA . ALA A 1 84 ? -0.192 -14.205 0.338 1.00 80.94 84 ALA A CA 1
ATOM 671 C C . ALA A 1 84 ? -0.344 -15.207 -0.820 1.00 80.94 84 ALA A C 1
ATOM 673 O O . ALA A 1 84 ? 0.455 -16.133 -0.939 1.00 80.94 84 ALA A O 1
ATOM 674 N N . ALA A 1 85 ? -1.363 -15.030 -1.664 1.00 85.44 85 ALA A N 1
ATOM 675 C CA . ALA A 1 85 ? -1.584 -15.836 -2.862 1.00 85.44 85 ALA A CA 1
ATOM 676 C C . ALA A 1 85 ? -0.847 -15.298 -4.104 1.00 85.44 85 ALA A C 1
ATOM 678 O O . ALA A 1 85 ? -0.908 -15.918 -5.170 1.00 85.44 85 ALA A O 1
ATOM 679 N N . SER A 1 86 ? -0.182 -14.144 -3.999 1.00 88.25 86 SER A N 1
ATOM 680 C CA . SER A 1 86 ? 0.461 -13.493 -5.135 1.00 88.25 86 SER A CA 1
ATOM 681 C C . SER A 1 86 ? 1.689 -14.261 -5.628 1.00 88.25 86 SER A C 1
ATOM 683 O O . SER A 1 86 ? 2.428 -14.885 -4.870 1.00 88.25 86 SER A O 1
ATOM 685 N N . SER A 1 87 ? 1.945 -14.167 -6.934 1.00 92.31 87 SER A N 1
ATOM 686 C CA . SER A 1 87 ? 3.215 -14.584 -7.538 1.00 92.31 87 SER A CA 1
ATOM 687 C C . SER A 1 87 ? 4.343 -13.560 -7.346 1.00 92.31 87 SER A C 1
ATOM 689 O O . SER A 1 87 ? 5.497 -13.860 -7.654 1.00 92.31 87 SER A O 1
ATOM 691 N N . GLN A 1 88 ? 4.026 -12.345 -6.886 1.00 93.25 88 GLN A N 1
ATOM 692 C CA . GLN A 1 88 ? 5.009 -11.337 -6.505 1.00 93.25 88 GLN A CA 1
ATOM 693 C C . GLN A 1 88 ? 5.507 -11.621 -5.086 1.00 93.25 88 GLN A C 1
ATOM 695 O O . GLN A 1 88 ? 4.719 -11.814 -4.168 1.00 93.25 88 GLN A O 1
ATOM 700 N N . MET A 1 89 ? 6.826 -11.587 -4.900 1.00 88.56 89 MET A N 1
ATOM 701 C CA . MET A 1 89 ? 7.431 -11.661 -3.571 1.00 88.56 89 MET A CA 1
ATOM 702 C C . MET A 1 89 ? 7.309 -10.309 -2.864 1.00 88.56 89 MET A C 1
ATOM 704 O O . MET A 1 89 ? 7.726 -9.284 -3.422 1.00 88.56 89 MET A O 1
ATOM 708 N N . TYR A 1 90 ? 6.763 -10.334 -1.649 1.00 85.06 90 TYR A N 1
ATOM 709 C CA . TYR A 1 90 ? 6.635 -9.195 -0.744 1.00 85.06 90 TYR A CA 1
ATOM 710 C C . TYR A 1 90 ? 7.501 -9.438 0.490 1.00 85.06 90 TYR A C 1
ATOM 712 O O . TYR A 1 90 ? 7.216 -10.341 1.275 1.00 85.06 90 TYR A O 1
ATOM 720 N N . ASP A 1 91 ? 8.544 -8.630 0.658 1.00 84.00 91 ASP A N 1
ATOM 721 C CA . ASP A 1 91 ? 9.488 -8.755 1.768 1.00 84.00 91 ASP A CA 1
ATOM 722 C C . ASP A 1 91 ? 9.230 -7.670 2.806 1.00 84.00 91 ASP A C 1
ATOM 724 O O . ASP A 1 91 ? 9.049 -6.505 2.460 1.00 84.00 91 ASP A O 1
ATOM 728 N N . ILE A 1 92 ? 9.275 -8.036 4.086 1.00 82.69 92 ILE A N 1
ATOM 729 C CA . ILE A 1 92 ? 9.186 -7.096 5.205 1.00 82.69 92 ILE A CA 1
ATOM 730 C C . ILE A 1 92 ? 10.503 -7.147 5.971 1.00 82.69 92 ILE A C 1
ATOM 732 O O . ILE A 1 92 ? 10.954 -8.221 6.373 1.00 82.69 92 ILE A O 1
ATOM 736 N N . ARG A 1 93 ? 11.110 -5.986 6.214 1.00 80.31 93 ARG A N 1
ATOM 737 C CA . ARG A 1 93 ? 12.300 -5.853 7.060 1.00 80.31 93 ARG A CA 1
ATOM 738 C C . ARG A 1 93 ? 12.196 -4.641 7.975 1.00 80.31 93 ARG A C 1
ATOM 740 O O . ARG A 1 93 ? 11.568 -3.645 7.630 1.00 80.31 93 ARG A O 1
ATOM 747 N N . SER A 1 94 ? 12.855 -4.712 9.123 1.00 78.88 94 SER A N 1
ATOM 748 C CA . SER A 1 94 ? 13.053 -3.553 9.994 1.00 78.88 94 SER A CA 1
ATOM 749 C C . SER A 1 94 ? 14.379 -2.878 9.664 1.00 78.88 94 SER A C 1
ATOM 751 O O . SER A 1 94 ? 15.392 -3.560 9.513 1.00 78.88 94 SER A O 1
ATOM 753 N N . ASP A 1 95 ? 14.373 -1.552 9.575 1.00 78.56 95 ASP A N 1
ATOM 754 C CA . ASP A 1 95 ? 15.575 -0.745 9.377 1.00 78.56 95 ASP A CA 1
ATOM 755 C C . ASP A 1 95 ? 15.450 0.591 10.114 1.00 78.56 95 ASP A C 1
ATOM 757 O O . ASP A 1 95 ? 14.955 1.592 9.596 1.00 78.56 95 ASP A O 1
ATOM 761 N N . ASN A 1 96 ? 15.941 0.615 11.351 1.00 76.38 96 ASN A N 1
ATOM 762 C CA . ASN A 1 96 ? 15.887 1.809 12.190 1.00 76.38 96 ASN A CA 1
ATOM 763 C C . ASN A 1 96 ? 16.795 2.941 11.677 1.00 76.38 96 ASN A C 1
ATOM 765 O O . ASN A 1 96 ? 16.670 4.063 12.164 1.00 76.38 96 ASN A O 1
ATOM 769 N N . SER A 1 97 ? 17.694 2.683 10.712 1.00 76.38 97 SER A N 1
ATOM 770 C CA . SER A 1 97 ? 18.558 3.723 10.131 1.00 76.38 97 SER A CA 1
ATOM 771 C C . SER A 1 97 ? 17.792 4.726 9.262 1.00 76.38 97 SER A C 1
ATOM 773 O O . SER A 1 97 ? 18.316 5.791 8.943 1.00 76.38 97 SER A O 1
ATOM 775 N N . MET A 1 98 ? 16.537 4.416 8.919 1.00 71.50 98 MET A N 1
ATOM 776 C CA . MET A 1 98 ? 15.633 5.324 8.213 1.00 71.50 98 MET A CA 1
ATOM 777 C C . MET A 1 98 ? 15.119 6.470 9.090 1.00 71.50 98 MET A C 1
ATOM 779 O O . MET A 1 98 ? 14.661 7.487 8.563 1.00 71.50 98 MET A O 1
ATOM 783 N N . ASN A 1 99 ? 15.177 6.304 10.411 1.00 77.81 99 ASN A N 1
ATOM 784 C CA . ASN A 1 99 ? 14.664 7.287 11.350 1.00 77.81 99 ASN A CA 1
ATOM 785 C C . ASN A 1 99 ? 15.620 8.475 11.446 1.00 77.81 99 ASN A C 1
ATOM 787 O O . ASN A 1 99 ? 16.838 8.316 11.534 1.00 77.81 99 ASN A O 1
ATOM 791 N N . VAL A 1 100 ? 15.060 9.679 11.464 1.00 72.00 100 VAL A N 1
ATOM 792 C CA . VAL A 1 100 ? 15.828 10.901 11.695 1.00 72.00 100 VAL A CA 1
ATOM 793 C C . VAL A 1 100 ? 15.761 11.206 13.182 1.00 72.00 100 VAL A C 1
ATOM 795 O O . VAL A 1 100 ? 14.717 11.612 13.680 1.00 72.00 100 VAL A O 1
ATOM 798 N N . GLU A 1 101 ? 16.860 10.996 13.904 1.00 64.75 101 GLU A N 1
ATOM 799 C CA . GLU A 1 101 ? 16.962 11.447 15.292 1.00 64.75 101 GLU A CA 1
ATOM 800 C C . GLU A 1 101 ? 17.120 12.971 15.338 1.00 64.75 101 GLU A C 1
ATOM 802 O O . GLU A 1 101 ? 17.981 13.544 14.668 1.00 64.75 101 GLU A O 1
ATOM 807 N N . GLU A 1 102 ? 16.303 13.637 16.151 1.00 61.84 102 GLU A N 1
ATOM 808 C CA . GLU A 1 102 ? 16.488 15.050 16.471 1.00 61.84 102 GLU A CA 1
ATOM 809 C C . GLU A 1 102 ? 17.249 15.226 17.792 1.00 61.84 102 GLU A C 1
ATOM 811 O O . GLU A 1 102 ? 17.296 14.332 18.637 1.00 61.84 102 GLU A O 1
ATOM 816 N N . ALA A 1 103 ? 17.817 16.420 18.004 1.00 55.62 103 ALA A N 1
ATOM 817 C CA . ALA A 1 103 ? 18.583 16.754 19.211 1.00 55.62 103 ALA A CA 1
ATOM 818 C C . ALA A 1 103 ? 17.777 16.611 20.519 1.00 55.62 103 ALA A C 1
ATOM 820 O O . ALA A 1 103 ? 18.359 16.532 21.601 1.00 55.62 103 ALA A O 1
ATOM 821 N N . ILE A 1 104 ? 16.443 16.592 20.426 1.00 50.50 104 ILE A N 1
ATOM 822 C CA . ILE A 1 104 ? 15.533 16.342 21.541 1.00 50.50 104 ILE A CA 1
ATOM 823 C C . ILE A 1 104 ? 15.011 14.899 21.426 1.00 50.50 104 ILE A C 1
ATOM 825 O O . ILE A 1 104 ? 14.303 14.586 20.464 1.00 50.50 104 ILE A O 1
ATOM 829 N N . PRO A 1 105 ? 15.294 14.019 22.407 1.00 51.03 105 PRO A N 1
ATOM 830 C CA . PRO A 1 105 ? 14.762 12.660 22.422 1.00 51.03 105 PRO A CA 1
ATOM 831 C C . PRO A 1 105 ? 13.232 12.646 22.303 1.00 51.03 105 PRO A C 1
ATOM 833 O O . PRO A 1 105 ? 12.538 13.316 23.068 1.00 51.03 105 PRO A O 1
ATOM 836 N N . GLY A 1 106 ? 12.711 11.875 21.346 1.00 53.69 106 GLY A N 1
ATOM 837 C CA . GLY A 1 106 ? 11.272 11.768 21.073 1.00 53.69 106 GLY A CA 1
ATOM 838 C C . GLY A 1 106 ? 10.709 12.776 20.062 1.00 53.69 106 GLY A C 1
ATOM 839 O O . GLY A 1 106 ? 9.517 12.710 19.781 1.00 53.69 106 GLY A O 1
ATOM 840 N N . MET A 1 107 ? 11.535 13.668 19.499 1.00 51.91 107 MET A N 1
ATOM 841 C CA . MET A 1 107 ? 11.168 14.558 18.377 1.00 51.91 107 MET A CA 1
ATOM 842 C C . MET A 1 107 ? 11.648 14.037 17.011 1.00 51.91 107 MET A C 1
ATOM 844 O O . MET A 1 107 ? 11.503 14.721 16.007 1.00 51.91 107 MET A O 1
ATOM 848 N N . GLY A 1 108 ? 12.230 12.836 16.967 1.00 58.34 108 GLY A N 1
ATOM 849 C CA . GLY A 1 108 ? 12.690 12.234 15.720 1.00 58.34 108 GLY A CA 1
ATOM 850 C C . GLY A 1 108 ? 11.549 11.869 14.766 1.00 58.34 108 GLY A C 1
ATOM 851 O O . GLY A 1 108 ? 10.428 11.585 15.188 1.00 58.34 108 GLY A O 1
ATOM 852 N N . GLU A 1 109 ? 11.850 11.841 13.471 1.00 68.44 109 GLU A N 1
ATOM 853 C CA . GLU A 1 109 ? 10.925 11.385 12.437 1.00 68.44 109 GLU A CA 1
ATOM 854 C C . GLU A 1 109 ? 11.131 9.890 12.199 1.00 68.44 109 GLU A C 1
ATOM 856 O O . GLU A 1 109 ? 12.200 9.463 11.755 1.00 68.44 109 GLU A O 1
ATOM 861 N N . TYR A 1 110 ? 10.107 9.090 12.490 1.00 70.19 110 TYR A N 1
ATOM 862 C CA . TYR A 1 110 ? 10.126 7.674 12.156 1.00 70.19 110 TYR A CA 1
ATOM 863 C C . TYR A 1 110 ? 9.640 7.474 10.728 1.00 70.19 110 TYR A C 1
ATOM 865 O O . TYR A 1 110 ? 8.540 7.908 10.382 1.00 70.19 110 TYR A O 1
ATOM 873 N N . ARG A 1 111 ? 10.460 6.826 9.900 1.00 79.06 111 ARG A N 1
ATOM 874 C CA . ARG A 1 111 ? 10.179 6.659 8.472 1.00 79.06 111 ARG A CA 1
ATOM 875 C C . ARG A 1 111 ? 10.093 5.189 8.114 1.00 79.06 111 ARG A C 1
ATOM 877 O O . ARG A 1 111 ? 10.987 4.410 8.430 1.00 79.06 111 ARG A O 1
ATOM 884 N N . SER A 1 112 ? 9.039 4.845 7.398 1.00 86.38 112 SER A N 1
ATOM 885 C CA . SER A 1 112 ? 8.855 3.547 6.762 1.00 86.38 112 SER A CA 1
ATOM 886 C C . SER A 1 112 ? 8.713 3.758 5.253 1.00 86.38 112 SER A C 1
ATOM 888 O O . SER A 1 112 ? 8.561 4.891 4.789 1.00 86.38 112 SER A O 1
ATOM 890 N N . SER A 1 113 ? 8.899 2.700 4.466 1.00 90.19 113 SER A N 1
ATOM 891 C CA . SER A 1 113 ? 8.718 2.772 3.016 1.00 90.19 113 SER A CA 1
ATOM 892 C C . SER A 1 113 ? 8.282 1.440 2.421 1.00 90.19 113 SER A C 1
ATOM 894 O O . SER A 1 113 ? 8.731 0.381 2.862 1.00 90.19 113 SER A O 1
ATOM 896 N N . ALA A 1 114 ? 7.492 1.519 1.358 1.00 91.75 114 ALA A N 1
ATOM 897 C CA . ALA A 1 114 ? 7.053 0.404 0.537 1.00 91.75 114 ALA A CA 1
ATOM 898 C C . ALA A 1 114 ? 7.433 0.674 -0.924 1.00 91.75 114 ALA A C 1
ATOM 900 O O . ALA A 1 114 ? 6.896 1.577 -1.568 1.00 91.75 114 ALA A O 1
ATOM 901 N N . ALA A 1 115 ? 8.387 -0.085 -1.464 1.00 95.12 115 ALA A N 1
ATOM 902 C CA . ALA A 1 115 ? 8.848 0.122 -2.832 1.00 95.12 115 ALA A CA 1
ATOM 903 C C . ALA A 1 115 ? 9.411 -1.142 -3.483 1.00 95.12 115 ALA A C 1
ATOM 905 O O . ALA A 1 115 ? 9.982 -2.023 -2.845 1.00 95.12 115 ALA A O 1
ATOM 906 N N . PHE A 1 116 ? 9.317 -1.197 -4.806 1.00 95.50 116 PHE A N 1
ATOM 907 C CA . PHE A 1 116 ? 9.914 -2.251 -5.606 1.00 95.50 116 PHE A CA 1
ATOM 908 C C . PHE A 1 116 ? 11.445 -2.154 -5.622 1.00 95.50 116 PHE A C 1
ATOM 910 O O . PHE A 1 116 ? 12.023 -1.159 -6.073 1.00 95.50 116 PHE A O 1
ATOM 917 N N . ASN A 1 117 ? 12.123 -3.225 -5.213 1.00 93.19 117 ASN A N 1
ATOM 918 C CA . ASN A 1 117 ? 13.568 -3.344 -5.310 1.00 93.19 117 ASN A CA 1
ATOM 919 C C . ASN A 1 117 ? 13.966 -3.915 -6.680 1.00 93.19 117 ASN A C 1
ATOM 921 O O . ASN A 1 117 ? 13.858 -5.102 -6.983 1.00 93.19 117 ASN A O 1
ATOM 925 N N . PHE A 1 118 ? 14.513 -3.043 -7.525 1.00 93.12 118 PHE A N 1
ATOM 926 C CA . PHE A 1 118 ? 14.960 -3.383 -8.880 1.00 93.12 118 PHE A CA 1
ATOM 927 C C . PHE A 1 118 ? 16.147 -4.363 -8.930 1.00 93.12 118 PHE A C 1
ATOM 929 O O . PHE A 1 118 ? 16.435 -4.929 -9.987 1.00 93.12 118 PHE A O 1
ATOM 936 N N . THR A 1 119 ? 16.842 -4.581 -7.812 1.00 92.06 119 THR A N 1
ATOM 937 C CA . THR A 1 119 ? 18.011 -5.465 -7.730 1.00 92.06 119 THR A CA 1
ATOM 938 C C . THR A 1 119 ? 17.607 -6.932 -7.648 1.00 92.06 119 THR A C 1
ATOM 940 O O . THR A 1 119 ? 18.139 -7.730 -8.429 1.00 92.06 119 THR A O 1
ATOM 943 N N . ASN A 1 120 ? 16.683 -7.265 -6.738 1.00 90.56 120 ASN A N 1
ATOM 944 C CA . ASN A 1 120 ? 16.201 -8.629 -6.471 1.00 90.56 120 ASN A CA 1
ATOM 945 C C . ASN A 1 120 ? 14.829 -8.916 -7.114 1.00 90.56 120 ASN A C 1
ATOM 947 O O . ASN A 1 120 ? 14.549 -10.061 -7.444 1.00 90.56 120 ASN A O 1
ATOM 951 N N . GLY A 1 121 ? 14.033 -7.887 -7.415 1.00 92.31 121 GLY A N 1
ATOM 952 C CA . GLY A 1 121 ? 12.693 -8.022 -7.985 1.00 92.31 121 GLY A CA 1
ATOM 953 C C . GLY A 1 121 ? 11.567 -8.170 -6.958 1.00 92.31 121 GLY A C 1
ATOM 954 O O . GLY A 1 121 ? 10.443 -8.483 -7.354 1.00 92.31 121 GLY A O 1
ATOM 955 N N . ASN A 1 122 ? 11.851 -7.944 -5.676 1.00 90.31 122 ASN A N 1
ATOM 956 C CA . ASN A 1 122 ? 10.870 -8.036 -4.599 1.00 90.31 122 ASN A CA 1
ATOM 957 C C . ASN A 1 122 ? 10.216 -6.670 -4.368 1.00 90.31 122 ASN A C 1
ATOM 959 O O . ASN A 1 122 ? 10.827 -5.628 -4.615 1.00 90.31 122 ASN A O 1
ATOM 963 N N . PHE A 1 123 ? 8.978 -6.666 -3.883 1.00 91.94 123 PHE A N 1
ATOM 964 C CA . PHE A 1 123 ? 8.374 -5.464 -3.322 1.00 91.94 123 PHE A CA 1
ATOM 965 C C . PHE A 1 123 ? 8.737 -5.415 -1.837 1.00 91.94 123 PHE A C 1
ATOM 967 O O . PHE A 1 123 ? 8.370 -6.314 -1.084 1.00 91.94 123 PHE A O 1
ATOM 974 N N . GLU A 1 124 ? 9.514 -4.418 -1.429 1.00 90.75 124 GLU A N 1
ATOM 975 C CA . GLU A 1 124 ? 10.091 -4.340 -0.089 1.00 90.75 124 GLU A CA 1
ATOM 976 C C . GLU A 1 124 ? 9.340 -3.327 0.769 1.00 90.75 124 GLU A C 1
ATOM 978 O O . GLU A 1 124 ? 9.248 -2.149 0.429 1.00 90.75 124 GLU A O 1
ATOM 983 N N . ILE A 1 125 ? 8.869 -3.799 1.917 1.00 87.12 125 ILE A N 1
ATOM 984 C CA . ILE A 1 125 ? 8.389 -3.004 3.038 1.00 87.12 125 ILE A CA 1
ATOM 985 C C . ILE A 1 125 ? 9.545 -2.883 4.030 1.00 87.12 125 ILE A C 1
ATOM 987 O O . ILE A 1 125 ? 10.014 -3.873 4.597 1.00 87.12 125 ILE A O 1
ATOM 991 N N . THR A 1 126 ? 10.021 -1.662 4.235 1.00 86.31 126 THR A N 1
ATOM 992 C CA . THR A 1 126 ? 11.067 -1.344 5.206 1.00 86.31 126 THR A CA 1
ATOM 993 C C . THR A 1 126 ? 10.466 -0.502 6.325 1.00 86.31 126 THR A C 1
ATOM 995 O O . THR A 1 126 ? 9.936 0.575 6.071 1.00 86.31 126 THR A O 1
ATOM 998 N N . LEU A 1 127 ? 10.544 -1.002 7.556 1.00 82.12 127 LEU A N 1
ATOM 999 C CA . LEU A 1 127 ? 9.955 -0.385 8.741 1.00 82.12 127 LEU A CA 1
ATOM 1000 C C . LEU A 1 127 ? 11.032 0.266 9.613 1.00 82.12 127 LEU A C 1
ATOM 1002 O O . LEU A 1 127 ? 11.806 -0.450 10.254 1.00 82.12 127 LEU A O 1
ATOM 1006 N N . GLY A 1 128 ? 11.056 1.598 9.674 1.00 80.56 128 GLY A N 1
ATOM 1007 C CA . GLY A 1 128 ? 11.800 2.336 10.704 1.00 80.56 128 GLY A CA 1
ATOM 1008 C C . GLY A 1 128 ? 11.003 2.478 12.005 1.00 80.56 128 GLY A C 1
ATOM 1009 O O . GLY A 1 128 ? 11.586 2.512 13.091 1.00 80.56 128 GLY A O 1
ATOM 1010 N N . ASP A 1 129 ? 9.669 2.471 11.911 1.00 80.06 129 ASP A N 1
ATOM 1011 C CA . ASP A 1 129 ? 8.748 2.257 13.031 1.00 80.06 129 ASP A CA 1
ATOM 1012 C C . ASP A 1 129 ? 8.134 0.854 12.940 1.00 80.06 129 ASP A C 1
ATOM 1014 O O . ASP A 1 129 ? 7.469 0.508 11.965 1.00 80.06 129 ASP A O 1
ATOM 1018 N N . SER A 1 130 ? 8.332 0.053 13.987 1.00 75.62 130 SER A N 1
ATOM 1019 C CA . SER A 1 130 ? 7.774 -1.303 14.093 1.00 75.62 130 SER A CA 1
ATOM 1020 C C . SER A 1 130 ? 6.334 -1.336 14.620 1.00 75.62 130 SER A C 1
ATOM 1022 O O . SER A 1 130 ? 5.805 -2.414 14.905 1.00 75.62 130 SER A O 1
ATOM 1024 N N . SER A 1 131 ? 5.680 -0.177 14.765 1.00 83.25 131 SER A N 1
ATOM 1025 C CA . SER A 1 131 ? 4.282 -0.105 15.171 1.00 83.25 131 SER A CA 1
ATOM 1026 C C . SER A 1 131 ? 3.366 -0.838 14.190 1.00 83.25 131 SER A C 1
ATOM 1028 O O . SER A 1 131 ? 3.551 -0.839 12.971 1.00 83.25 131 SER A O 1
ATOM 1030 N N . LEU A 1 132 ? 2.312 -1.443 14.741 1.00 83.25 132 LEU A N 1
ATOM 1031 C CA . LEU A 1 132 ? 1.299 -2.142 13.952 1.00 83.25 132 LEU A CA 1
ATOM 1032 C C . LEU A 1 132 ? 0.612 -1.208 12.946 1.00 83.25 132 LEU A C 1
ATOM 1034 O O . LEU A 1 132 ? 0.261 -1.628 11.847 1.00 83.25 132 LEU A O 1
ATOM 1038 N N . GLY A 1 133 ? 0.454 0.061 13.330 1.00 86.88 133 GLY A N 1
ATOM 1039 C CA . GLY A 1 133 ? -0.057 1.127 12.483 1.00 86.88 133 GLY A CA 1
ATOM 1040 C C . GLY A 1 133 ? 0.790 1.359 11.237 1.00 86.88 133 GLY A C 1
ATOM 1041 O O . GLY A 1 133 ? 0.229 1.427 10.147 1.00 86.88 133 GLY A O 1
ATOM 1042 N N . MET A 1 134 ? 2.119 1.423 11.375 1.00 86.12 134 MET A N 1
ATOM 1043 C CA . MET A 1 134 ? 3.009 1.569 10.218 1.00 86.12 134 MET A CA 1
ATOM 1044 C C . MET A 1 134 ? 3.118 0.324 9.370 1.00 86.12 134 MET A C 1
ATOM 1046 O O . MET A 1 134 ? 3.046 0.427 8.151 1.00 86.12 134 MET A O 1
ATOM 1050 N N . LEU A 1 135 ? 3.170 -0.859 9.971 1.00 86.19 135 LEU A N 1
ATOM 1051 C CA . LEU A 1 135 ? 3.090 -2.078 9.174 1.00 86.19 135 LEU A CA 1
ATOM 1052 C C . LEU A 1 135 ? 1.792 -2.128 8.342 1.00 86.19 135 LEU A C 1
ATOM 1054 O O . LEU A 1 135 ? 1.833 -2.463 7.162 1.00 86.19 135 LEU A O 1
ATOM 1058 N N . ALA A 1 136 ? 0.650 -1.752 8.926 1.00 89.50 136 ALA A N 1
ATOM 1059 C CA . ALA A 1 136 ? -0.624 -1.706 8.212 1.00 89.50 136 ALA A CA 1
ATOM 1060 C C . ALA A 1 136 ? -0.658 -0.644 7.096 1.00 89.50 136 ALA A C 1
ATOM 1062 O O . ALA A 1 136 ? -1.262 -0.891 6.053 1.00 89.50 136 ALA A O 1
ATOM 1063 N N . HIS A 1 137 ? -0.011 0.509 7.306 1.00 93.75 137 HIS A N 1
ATOM 1064 C CA . HIS A 1 137 ? 0.177 1.548 6.285 1.00 93.75 137 HIS A CA 1
ATOM 1065 C C . HIS A 1 137 ? 0.955 0.994 5.090 1.00 93.75 137 HIS A C 1
ATOM 1067 O O . HIS A 1 137 ? 0.450 0.993 3.972 1.00 93.75 137 HIS A O 1
ATOM 1073 N N . GLU A 1 138 ? 2.139 0.426 5.322 1.00 93.00 138 GLU A N 1
ATOM 1074 C CA . GLU A 1 138 ? 2.992 -0.068 4.233 1.00 93.00 138 GLU A CA 1
ATOM 1075 C C . GLU A 1 138 ? 2.393 -1.281 3.502 1.00 93.00 138 GLU A C 1
ATOM 1077 O O . GLU A 1 138 ? 2.548 -1.439 2.288 1.00 93.00 138 GLU A O 1
ATOM 1082 N N . LEU A 1 139 ? 1.644 -2.133 4.211 1.00 92.69 139 LEU A N 1
ATOM 1083 C CA . LEU A 1 139 ? 0.910 -3.239 3.588 1.00 92.69 139 LEU A CA 1
ATOM 1084 C C . LEU A 1 139 ? -0.210 -2.753 2.659 1.00 92.69 139 LEU A C 1
ATOM 1086 O O . LEU A 1 139 ? -0.511 -3.436 1.676 1.00 92.69 139 LEU A O 1
ATOM 1090 N N . LYS A 1 140 ? -0.790 -1.569 2.906 1.00 96.50 140 LYS A N 1
ATOM 1091 C CA . LYS A 1 140 ? -1.749 -0.965 1.973 1.00 96.50 140 LYS A CA 1
ATOM 1092 C C . LYS A 1 140 ? -1.082 -0.661 0.631 1.00 96.50 140 LYS A C 1
ATOM 1094 O O . LYS A 1 140 ? -1.653 -1.007 -0.401 1.00 96.50 140 LYS A O 1
ATOM 1099 N N . HIS A 1 141 ? 0.139 -0.125 0.635 1.00 97.62 141 HIS A N 1
ATOM 1100 C CA . HIS A 1 141 ? 0.903 0.114 -0.594 1.00 97.62 141 HIS A CA 1
ATOM 1101 C C . HIS A 1 141 ? 1.274 -1.180 -1.321 1.00 97.62 141 HIS A C 1
ATOM 1103 O O . HIS A 1 141 ? 1.195 -1.240 -2.547 1.00 97.62 141 HIS A O 1
ATOM 1109 N N . ALA A 1 142 ? 1.605 -2.249 -0.592 1.00 95.50 142 ALA A N 1
ATOM 1110 C CA . ALA A 1 142 ? 1.816 -3.563 -1.201 1.00 95.50 142 ALA A CA 1
ATOM 1111 C C . ALA A 1 142 ? 0.560 -4.072 -1.932 1.00 95.50 142 ALA A C 1
ATOM 1113 O O . ALA A 1 142 ? 0.659 -4.566 -3.060 1.00 95.50 142 ALA A O 1
ATOM 1114 N N . TYR A 1 143 ? -0.623 -3.907 -1.330 1.00 97.25 143 TYR A N 1
ATOM 1115 C CA . TYR A 1 143 ? -1.898 -4.257 -1.962 1.00 97.25 143 TYR A CA 1
ATOM 1116 C C . TYR A 1 143 ? -2.247 -3.349 -3.152 1.00 97.25 143 TYR A C 1
ATOM 1118 O O . TYR A 1 143 ? -2.671 -3.834 -4.205 1.00 97.25 143 TYR A O 1
ATOM 1126 N N . GLN A 1 144 ? -2.021 -2.039 -3.035 1.00 98.44 144 GLN A N 1
ATOM 1127 C CA . GLN A 1 144 ? -2.183 -1.106 -4.154 1.00 98.44 144 GLN A CA 1
ATOM 1128 C C . GLN A 1 144 ? -1.232 -1.471 -5.307 1.00 98.44 144 GLN A C 1
ATOM 1130 O O . GLN A 1 144 ? -1.621 -1.417 -6.472 1.00 98.44 144 GLN A O 1
ATOM 1135 N N . PHE A 1 145 ? -0.013 -1.939 -5.017 1.00 98.38 145 PHE A N 1
ATOM 1136 C CA . PHE A 1 145 ? 0.896 -2.445 -6.046 1.00 98.38 145 PHE A CA 1
ATOM 1137 C C . PHE A 1 145 ? 0.339 -3.711 -6.701 1.00 98.38 145 PHE A C 1
ATOM 1139 O O . PHE A 1 145 ? 0.300 -3.780 -7.926 1.00 98.38 145 PHE A O 1
ATOM 1146 N N . GLU A 1 146 ? -0.146 -4.683 -5.915 1.00 97.62 146 GLU A N 1
ATOM 1147 C CA . GLU A 1 146 ? -0.730 -5.939 -6.426 1.00 97.62 146 GLU A CA 1
ATOM 1148 C C . GLU A 1 146 ? -1.876 -5.697 -7.415 1.00 97.62 146 GLU A C 1
ATOM 1150 O O . GLU A 1 146 ? -1.994 -6.383 -8.433 1.00 97.62 146 GLU A O 1
ATOM 1155 N N . THR A 1 147 ? -2.699 -4.691 -7.130 1.00 97.06 147 THR A N 1
ATOM 1156 C CA . THR A 1 147 ? -3.912 -4.371 -7.894 1.00 97.06 147 THR A CA 1
ATOM 1157 C C . THR A 1 147 ? -3.691 -3.369 -9.028 1.00 97.06 147 THR A C 1
ATOM 1159 O O . THR A 1 147 ? -4.591 -3.164 -9.843 1.00 97.06 147 THR A O 1
ATOM 1162 N N . GLY A 1 148 ? -2.490 -2.792 -9.141 1.00 97.12 148 GLY A N 1
ATOM 1163 C CA . GLY A 1 148 ? -2.153 -1.801 -10.164 1.00 97.12 148 GLY A CA 1
ATOM 1164 C C . GLY A 1 148 ? -2.602 -0.375 -9.846 1.00 97.12 148 GLY A C 1
ATOM 1165 O O . GLY A 1 148 ? -2.683 0.443 -10.761 1.00 97.12 148 GLY A O 1
ATOM 1166 N N . ALA A 1 149 ? -2.878 -0.084 -8.575 1.00 97.62 149 ALA A N 1
ATOM 1167 C CA . ALA A 1 149 ? -3.115 1.259 -8.050 1.00 97.62 149 ALA A CA 1
A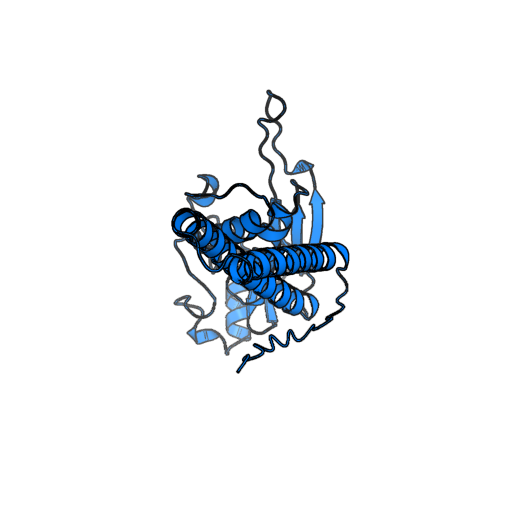TOM 1168 C C . ALA A 1 149 ? -1.823 1.974 -7.620 1.00 97.62 149 ALA A C 1
ATOM 1170 O O . ALA A 1 149 ? -1.798 3.188 -7.546 1.00 97.62 149 ALA A O 1
ATOM 1171 N N . PHE A 1 150 ? -0.719 1.250 -7.414 1.00 97.88 150 PHE A N 1
ATOM 1172 C CA . PHE A 1 150 ? 0.565 1.840 -7.029 1.00 97.88 150 PHE A CA 1
ATOM 1173 C C . PHE A 1 150 ? 1.689 1.458 -7.993 1.00 97.88 150 PHE A C 1
ATOM 1175 O O . PHE A 1 150 ? 1.720 0.370 -8.579 1.00 97.88 150 PHE A O 1
ATOM 1182 N N . SER A 1 151 ? 2.663 2.356 -8.129 1.00 97.12 151 SER A N 1
ATOM 1183 C CA . SER A 1 151 ? 3.885 2.134 -8.899 1.00 97.12 151 SER A CA 1
ATOM 1184 C C . SER A 1 151 ? 5.099 2.643 -8.141 1.00 97.12 151 SER A C 1
ATOM 1186 O O . SER A 1 151 ? 5.081 3.758 -7.628 1.00 97.12 151 SER A O 1
ATOM 1188 N N . SER A 1 152 ? 6.197 1.896 -8.172 1.00 96.44 152 SER A N 1
ATOM 1189 C CA . SER A 1 152 ? 7.487 2.397 -7.701 1.00 96.44 152 SER A CA 1
ATOM 1190 C C . SER A 1 152 ? 8.255 3.006 -8.858 1.00 96.44 152 SER A C 1
ATOM 1192 O O . SER A 1 152 ? 8.489 2.335 -9.866 1.00 96.44 152 SER A O 1
ATOM 1194 N N . SER A 1 153 ? 8.690 4.256 -8.721 1.00 94.06 153 SER A N 1
ATOM 1195 C CA . SER A 1 153 ? 9.540 4.888 -9.722 1.00 94.06 153 SER A CA 1
ATOM 1196 C C . SER A 1 153 ? 10.550 5.862 -9.126 1.00 94.06 153 SER A C 1
ATOM 1198 O O . SER A 1 153 ? 10.499 6.198 -7.947 1.00 94.06 153 SER A O 1
ATOM 1200 N N . ASN A 1 154 ? 11.491 6.317 -9.952 1.00 91.69 154 ASN A N 1
ATOM 1201 C CA . ASN A 1 154 ? 12.387 7.422 -9.614 1.00 91.69 154 ASN A CA 1
ATOM 1202 C C . ASN A 1 154 ? 11.792 8.811 -9.921 1.00 91.69 154 ASN A C 1
ATOM 1204 O O . ASN A 1 154 ? 12.526 9.799 -9.871 1.00 91.69 154 ASN A O 1
ATOM 1208 N N . TYR A 1 155 ? 10.501 8.909 -10.257 1.00 91.12 155 TYR A N 1
ATOM 1209 C CA . TYR A 1 155 ? 9.838 10.197 -10.427 1.00 91.12 155 TYR A CA 1
ATOM 1210 C C . TYR A 1 155 ? 9.382 10.750 -9.077 1.00 91.12 155 TYR A C 1
ATOM 1212 O O . TYR A 1 155 ? 8.597 10.126 -8.370 1.00 91.12 155 TYR A O 1
ATOM 1220 N N . SER A 1 156 ? 9.811 11.969 -8.751 1.00 89.19 156 SER A N 1
ATOM 1221 C CA . SER A 1 156 ? 9.436 12.644 -7.501 1.00 89.19 156 SER A CA 1
ATOM 1222 C C . SER A 1 156 ? 7.947 12.985 -7.396 1.00 89.19 156 SER A C 1
ATOM 1224 O O . SER A 1 156 ? 7.485 13.334 -6.315 1.00 89.19 156 SER A O 1
ATOM 1226 N N . ASN A 1 157 ? 7.204 12.913 -8.503 1.00 92.88 157 ASN A N 1
ATOM 1227 C CA . ASN A 1 157 ? 5.766 13.167 -8.542 1.00 92.88 157 ASN A CA 1
ATOM 1228 C C . ASN A 1 157 ? 4.901 11.901 -8.429 1.00 92.88 157 ASN A C 1
ATOM 1230 O O . ASN A 1 157 ? 3.685 12.002 -8.565 1.00 92.88 157 ASN A O 1
ATOM 1234 N N . GLY A 1 158 ? 5.516 10.728 -8.240 1.00 92.50 158 GLY A N 1
ATOM 1235 C CA . GLY A 1 158 ? 4.811 9.451 -8.098 1.00 92.50 158 GLY A CA 1
ATOM 1236 C C . GLY A 1 158 ? 4.344 8.803 -9.408 1.00 92.50 158 GLY A C 1
ATOM 1237 O O . GLY A 1 158 ? 3.755 7.727 -9.395 1.00 92.50 158 GLY A O 1
ATOM 1238 N N . SER A 1 159 ? 4.653 9.373 -10.577 1.00 93.44 159 SER A N 1
ATOM 1239 C CA . SER A 1 159 ? 4.248 8.755 -11.847 1.00 93.44 159 SER A CA 1
ATOM 1240 C C . SER A 1 159 ? 4.747 7.300 -12.008 1.00 93.44 159 SER A C 1
ATOM 1242 O O . SER A 1 159 ? 5.897 7.003 -11.667 1.00 93.44 159 SER A O 1
ATOM 1244 N N . PRO A 1 160 ? 3.958 6.410 -12.642 1.00 94.88 160 PRO A N 1
ATOM 1245 C CA . PRO A 1 160 ? 2.659 6.695 -13.253 1.00 94.88 160 PRO A CA 1
ATOM 1246 C C . PRO A 1 160 ? 1.467 6.664 -12.288 1.00 94.88 160 PRO A C 1
ATOM 1248 O O . PRO A 1 160 ? 0.518 7.398 -12.540 1.00 94.88 160 PRO A O 1
ATOM 1251 N N . PHE A 1 161 ? 1.484 5.853 -11.228 1.00 97.38 161 PHE A N 1
ATOM 1252 C CA . PHE A 1 161 ? 0.276 5.577 -10.433 1.00 97.38 161 PHE A CA 1
ATOM 1253 C C . PHE A 1 161 ? 0.315 6.160 -9.027 1.00 97.38 161 PHE A C 1
ATOM 1255 O O . PHE A 1 161 ? -0.703 6.630 -8.558 1.00 97.38 161 PHE A O 1
ATOM 1262 N N . TYR A 1 162 ? 1.487 6.233 -8.399 1.00 97.31 162 TYR A N 1
ATOM 1263 C CA . TYR A 1 162 ? 1.574 6.677 -7.012 1.00 97.31 162 TYR A CA 1
ATOM 1264 C C . TYR A 1 162 ? 1.125 8.136 -6.845 1.00 97.31 162 TYR A C 1
ATOM 1266 O O . TYR A 1 162 ? 1.610 9.034 -7.543 1.00 97.31 162 TYR A O 1
ATOM 1274 N N . ASP A 1 163 ? 0.181 8.374 -5.939 1.00 97.19 163 ASP A N 1
ATOM 1275 C CA . ASP A 1 163 ? -0.464 9.667 -5.757 1.00 97.19 163 ASP A CA 1
ATOM 1276 C C . ASP A 1 163 ? -0.876 9.959 -4.299 1.00 97.19 163 ASP A C 1
ATOM 1278 O O . ASP A 1 163 ? -0.687 9.170 -3.376 1.00 97.19 163 ASP A O 1
ATOM 1282 N N . LYS A 1 164 ? -1.433 11.153 -4.063 1.00 96.12 164 LYS A N 1
ATOM 1283 C CA . LYS A 1 164 ? -1.846 11.594 -2.717 1.00 96.12 164 LYS A CA 1
ATOM 1284 C C . LYS A 1 164 ? -2.985 10.767 -2.106 1.00 96.12 164 LYS A C 1
ATOM 1286 O O . LYS A 1 164 ? -3.101 10.698 -0.885 1.00 96.12 164 LYS A O 1
ATOM 1291 N N . SER A 1 165 ? -3.872 10.205 -2.918 1.00 96.19 165 SER A N 1
ATOM 1292 C CA . SER A 1 165 ? -4.967 9.364 -2.431 1.00 96.19 165 SER A CA 1
ATOM 1293 C C . SER A 1 165 ? -4.459 8.034 -1.872 1.00 96.19 165 SER A C 1
ATOM 1295 O O . SER A 1 165 ? -4.986 7.602 -0.845 1.00 96.19 165 SER A O 1
ATOM 1297 N N . ASP A 1 166 ? -3.382 7.477 -2.437 1.00 96.88 166 ASP A N 1
ATOM 1298 C CA . ASP A 1 166 ? -2.743 6.260 -1.920 1.00 96.88 166 ASP A CA 1
ATOM 1299 C C . ASP A 1 166 ? -2.289 6.438 -0.468 1.00 96.88 166 ASP A C 1
ATOM 1301 O O . ASP A 1 166 ? -2.582 5.607 0.392 1.00 96.88 166 ASP A O 1
ATOM 1305 N N . GLU A 1 167 ? -1.624 7.560 -0.178 1.00 95.50 167 GLU A N 1
ATOM 1306 C CA . GLU A 1 167 ? -1.143 7.897 1.166 1.00 95.50 167 GLU A CA 1
ATOM 1307 C C . GLU A 1 167 ? -2.281 8.165 2.146 1.00 95.50 167 GLU A C 1
ATOM 1309 O O . GLU A 1 167 ? -2.227 7.754 3.303 1.00 95.50 167 GLU A O 1
ATOM 1314 N N . LEU A 1 168 ? -3.340 8.850 1.705 1.00 95.31 168 LEU A N 1
ATOM 1315 C CA . LEU A 1 168 ? -4.511 9.086 2.552 1.00 95.31 168 LEU A CA 1
ATOM 1316 C C . LEU A 1 168 ? -5.194 7.768 2.936 1.00 95.31 168 LEU A C 1
ATOM 1318 O O . LEU A 1 168 ? -5.604 7.606 4.090 1.00 95.31 168 LEU A O 1
ATOM 1322 N N . GLU A 1 169 ? -5.299 6.829 1.995 1.00 95.31 169 GLU A N 1
ATOM 1323 C CA . GLU A 1 169 ? -5.830 5.493 2.252 1.00 95.31 169 GLU A CA 1
ATOM 1324 C C . GLU A 1 169 ? -4.927 4.708 3.213 1.00 95.31 169 GLU A C 1
ATOM 1326 O O . GLU A 1 169 ? -5.422 4.132 4.186 1.00 95.31 169 GLU A O 1
ATOM 1331 N N . ALA A 1 170 ? -3.610 4.745 3.003 1.00 94.69 170 ALA A N 1
ATOM 1332 C CA . ALA A 1 170 ? -2.636 4.071 3.855 1.00 94.69 170 ALA A CA 1
ATOM 1333 C C . ALA A 1 170 ? -2.619 4.636 5.290 1.00 94.69 170 ALA A C 1
ATOM 1335 O O . ALA A 1 170 ? -2.694 3.867 6.252 1.00 94.69 170 ALA A O 1
ATOM 1336 N N . TYR A 1 171 ? -2.680 5.961 5.466 1.00 94.31 171 TYR A N 1
ATOM 1337 C CA . TYR A 1 171 ? -2.814 6.575 6.794 1.00 94.31 171 TYR A CA 1
ATOM 1338 C C . TYR A 1 171 ? -4.152 6.239 7.457 1.00 94.31 171 TYR A C 1
ATOM 1340 O O . TYR A 1 171 ? -4.211 6.017 8.673 1.00 94.31 171 TYR A O 1
ATOM 1348 N N . SER A 1 172 ? -5.241 6.190 6.680 1.00 92.69 172 SER A N 1
ATOM 1349 C CA . SER A 1 172 ? -6.541 5.747 7.190 1.00 92.69 172 SER A CA 1
ATOM 1350 C C . SER A 1 172 ? -6.448 4.309 7.703 1.00 92.69 172 SER A C 1
ATOM 1352 O O . SER A 1 172 ? -6.839 4.043 8.844 1.00 92.69 172 SER A O 1
ATOM 1354 N N . ARG A 1 173 ? -5.830 3.415 6.919 1.00 91.19 173 ARG A N 1
ATOM 1355 C CA . ARG A 1 173 ? -5.563 2.020 7.286 1.00 91.19 173 ARG A CA 1
ATOM 1356 C C . ARG A 1 173 ? -4.716 1.926 8.553 1.00 91.19 173 ARG A C 1
ATOM 1358 O O . ARG A 1 173 ? -5.123 1.247 9.491 1.00 91.19 173 ARG A O 1
ATOM 1365 N N . GLY A 1 174 ? -3.596 2.642 8.630 1.00 90.44 174 GLY A N 1
ATOM 1366 C CA . GLY A 1 174 ? -2.729 2.653 9.810 1.00 90.44 174 GLY A CA 1
ATOM 1367 C C . GLY A 1 174 ? -3.456 3.105 11.080 1.00 90.44 174 GLY A C 1
ATOM 1368 O O . GLY A 1 174 ? -3.225 2.561 12.165 1.00 90.44 174 GLY A O 1
ATOM 1369 N N . SER A 1 175 ? -4.399 4.048 10.962 1.00 90.56 175 SER A N 1
ATOM 1370 C CA . SER A 1 175 ? -5.160 4.552 12.111 1.00 90.56 175 SER A CA 1
ATOM 1371 C C . SER A 1 175 ? -6.080 3.508 12.757 1.00 90.56 175 SER A C 1
ATOM 1373 O O . SER A 1 175 ? -6.332 3.577 13.964 1.00 90.56 175 SER A O 1
ATOM 1375 N N . LEU A 1 176 ? -6.506 2.482 12.007 1.00 86.12 176 LEU A N 1
ATOM 1376 C CA . LEU A 1 176 ? -7.234 1.331 12.559 1.00 86.12 176 LEU A CA 1
ATOM 1377 C C . LEU A 1 176 ? -6.391 0.512 13.534 1.00 86.12 176 LEU A C 1
ATOM 1379 O O . LEU A 1 176 ? -6.934 -0.121 14.439 1.00 86.12 176 LEU A O 1
ATOM 1383 N N . PHE A 1 177 ? -5.071 0.564 13.372 1.00 84.50 177 PHE A N 1
ATOM 1384 C CA . PHE A 1 177 ? -4.094 -0.179 14.159 1.00 84.50 177 PHE A CA 1
ATOM 1385 C C . PHE A 1 177 ? -3.314 0.721 15.127 1.00 84.50 177 PHE A C 1
ATOM 1387 O O . PHE A 1 177 ? -2.259 0.338 15.630 1.00 84.50 177 PHE A O 1
ATOM 1394 N N . GLY A 1 178 ? -3.853 1.906 15.431 1.00 85.25 178 GLY A N 1
ATOM 1395 C CA . GLY A 1 178 ? -3.326 2.801 16.461 1.00 85.25 178 GLY A CA 1
ATOM 1396 C C . GLY A 1 178 ? -2.355 3.872 15.965 1.00 85.25 178 GLY A C 1
ATOM 1397 O O . GLY A 1 178 ? -1.861 4.631 16.798 1.00 85.25 178 GLY A O 1
ATOM 1398 N N . ALA A 1 179 ? -2.109 3.989 14.653 1.00 86.06 179 ALA A N 1
ATOM 1399 C CA . ALA A 1 179 ? -1.377 5.142 14.128 1.00 86.06 179 ALA A CA 1
ATOM 1400 C C . ALA A 1 179 ? -2.185 6.444 14.316 1.00 86.06 179 ALA A C 1
ATOM 1402 O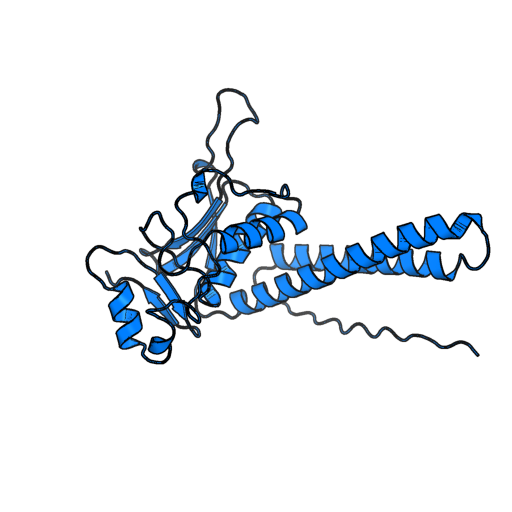 O . ALA A 1 179 ? -3.425 6.425 14.317 1.00 86.06 179 ALA A O 1
ATOM 1403 N N . PRO A 1 180 ? -1.520 7.603 14.441 1.00 85.56 180 PRO A N 1
ATOM 1404 C CA . PRO A 1 180 ? -2.200 8.890 14.442 1.00 85.56 180 PRO A CA 1
ATOM 1405 C C . PRO A 1 180 ? -3.019 9.092 13.164 1.00 85.56 180 PRO A C 1
ATOM 1407 O O . PRO A 1 180 ? -2.543 8.868 12.054 1.00 85.56 180 PRO A O 1
ATOM 1410 N N . ARG A 1 181 ? -4.260 9.567 13.309 1.00 85.81 181 ARG A N 1
ATOM 1411 C CA . ARG A 1 181 ? -5.087 9.918 12.152 1.00 85.81 181 ARG A CA 1
ATOM 1412 C C . ARG A 1 181 ? -4.579 11.210 11.518 1.00 85.81 181 ARG A C 1
ATOM 1414 O O . ARG A 1 181 ? -4.542 12.251 12.175 1.00 85.81 181 ARG A O 1
ATOM 1421 N N . VAL A 1 182 ? -4.291 11.157 10.225 1.00 85.81 182 VAL A N 1
ATOM 1422 C CA . VAL A 1 182 ? -3.847 12.311 9.441 1.00 85.81 182 VAL A CA 1
ATOM 1423 C C . VAL A 1 182 ? -5.058 13.039 8.844 1.00 85.81 182 VAL A C 1
ATOM 1425 O O . VAL A 1 182 ? -5.987 12.413 8.337 1.00 85.81 182 VAL A O 1
ATOM 1428 N N . ARG A 1 183 ? -5.089 14.376 8.953 1.00 81.38 183 ARG A N 1
ATOM 1429 C CA . ARG A 1 183 ? -6.127 15.232 8.329 1.00 81.38 183 ARG A CA 1
ATOM 1430 C C . ARG A 1 183 ? -5.679 15.839 7.000 1.00 81.38 183 ARG A C 1
ATOM 1432 O O . ARG A 1 183 ? -6.519 16.191 6.182 1.00 81.38 183 ARG A O 1
ATOM 1439 N N . SER A 1 184 ? -4.373 15.987 6.825 1.00 87.38 184 SER A N 1
ATOM 1440 C CA . SER A 1 184 ? -3.712 16.532 5.645 1.00 87.38 184 SER A CA 1
ATOM 1441 C C . SER A 1 184 ? -2.347 15.874 5.529 1.00 87.38 184 SER A C 1
ATOM 1443 O O . SER A 1 184 ? -1.677 15.715 6.550 1.00 87.38 184 SER A O 1
ATOM 1445 N N . LEU A 1 185 ? -1.944 15.510 4.315 1.00 88.94 185 LEU A N 1
ATOM 1446 C CA . LEU A 1 185 ? -0.653 14.868 4.103 1.00 88.94 185 LEU A CA 1
ATOM 1447 C C . LEU A 1 185 ? 0.508 15.773 4.550 1.00 88.94 185 LEU A C 1
ATOM 1449 O O . LEU A 1 185 ? 0.422 16.993 4.386 1.00 88.94 185 LEU A O 1
ATOM 1453 N N . PRO A 1 186 ? 1.581 15.191 5.112 1.00 87.19 186 PRO A N 1
ATOM 1454 C CA . PRO A 1 186 ? 2.829 15.901 5.362 1.00 87.19 186 PRO A CA 1
ATOM 1455 C C . PRO A 1 186 ? 3.404 16.567 4.096 1.00 87.19 186 PRO A C 1
ATOM 1457 O O . PRO A 1 186 ? 3.225 16.030 3.000 1.00 87.19 186 PRO A O 1
ATOM 1460 N N . PRO A 1 187 ? 4.184 17.661 4.231 1.00 88.38 187 PRO A N 1
ATOM 1461 C CA . PRO A 1 187 ? 4.779 18.373 3.091 1.00 88.38 187 PRO A CA 1
ATOM 1462 C C . PRO A 1 187 ? 5.661 17.513 2.176 1.00 88.38 187 PRO A C 1
ATOM 1464 O O . PRO A 1 187 ? 5.860 17.832 1.008 1.00 88.38 187 PRO A O 1
ATOM 1467 N N . LEU A 1 188 ? 6.190 16.392 2.680 1.00 86.81 188 LEU A N 1
ATOM 1468 C CA . LEU A 1 188 ? 7.002 15.473 1.879 1.00 86.81 188 LEU A CA 1
ATOM 1469 C C . LEU A 1 188 ? 6.233 14.891 0.675 1.00 86.81 188 LEU A C 1
ATOM 1471 O O . LEU A 1 188 ? 6.845 14.538 -0.331 1.00 86.81 188 LEU A O 1
ATOM 1475 N N . TYR A 1 189 ? 4.898 14.868 0.744 1.00 90.81 189 TYR A N 1
ATOM 1476 C CA . TYR A 1 189 ? 4.017 14.395 -0.322 1.00 90.81 189 TYR A CA 1
ATOM 1477 C C . TYR A 1 189 ? 3.516 15.514 -1.246 1.00 90.81 189 TYR A C 1
ATOM 1479 O O . TYR A 1 189 ? 2.719 15.252 -2.148 1.00 90.81 189 TYR A O 1
ATOM 1487 N N . ASP A 1 190 ? 3.959 16.764 -1.069 1.00 93.25 190 ASP A N 1
ATOM 1488 C CA . ASP A 1 190 ? 3.447 17.911 -1.834 1.00 93.25 190 ASP A CA 1
ATOM 1489 C C . ASP A 1 190 ? 3.639 17.745 -3.345 1.00 93.25 190 ASP A C 1
ATOM 1491 O O . ASP A 1 190 ? 2.762 18.134 -4.125 1.00 93.25 190 ASP A O 1
ATOM 1495 N N . ASN A 1 191 ? 4.747 17.109 -3.734 1.00 94.50 191 ASN A N 1
ATOM 1496 C CA . ASN A 1 191 ? 5.123 16.868 -5.124 1.00 94.50 191 ASN A CA 1
ATOM 1497 C C . ASN A 1 191 ? 4.340 15.733 -5.789 1.00 94.50 191 ASN A C 1
ATOM 1499 O O . ASN A 1 191 ? 4.363 15.648 -7.018 1.00 94.50 191 ASN A O 1
ATOM 1503 N N . LEU A 1 192 ? 3.664 14.876 -5.016 1.00 95.44 192 LEU A N 1
ATOM 1504 C CA . LEU A 1 192 ? 2.868 13.795 -5.584 1.00 95.44 192 LEU A CA 1
ATOM 1505 C C . LEU A 1 192 ? 1.724 14.352 -6.428 1.00 95.44 192 LEU A C 1
ATOM 1507 O O . LEU A 1 192 ? 1.104 15.373 -6.104 1.00 95.44 192 LEU A O 1
ATOM 1511 N N . GLN A 1 193 ? 1.436 13.645 -7.514 1.00 96.00 193 GLN A N 1
ATOM 1512 C CA . GLN A 1 193 ? 0.269 13.908 -8.339 1.00 96.00 193 GLN A CA 1
ATOM 1513 C C . GLN A 1 193 ? -1.034 13.772 -7.532 1.00 96.00 193 GLN A C 1
ATOM 1515 O O . GLN A 1 193 ? -1.099 13.120 -6.487 1.00 96.00 193 GLN A O 1
ATOM 1520 N N . ASN A 1 194 ? -2.085 14.437 -8.012 1.00 95.56 194 ASN A N 1
ATOM 1521 C CA . ASN A 1 194 ? -3.407 14.330 -7.408 1.00 95.56 194 ASN A CA 1
ATOM 1522 C C . ASN A 1 194 ? -4.112 13.085 -7.955 1.00 95.56 194 ASN A C 1
ATOM 1524 O O . ASN A 1 194 ? -4.244 12.947 -9.171 1.00 95.56 194 ASN A O 1
ATOM 1528 N N . GLY A 1 195 ? -4.562 12.228 -7.044 1.00 92.25 195 GLY A N 1
ATOM 1529 C CA . GLY A 1 195 ? -5.268 10.987 -7.333 1.00 92.25 195 GLY A CA 1
ATOM 1530 C C . GLY A 1 195 ? -6.794 11.072 -7.275 1.00 92.25 195 GLY A C 1
ATOM 1531 O O . GLY A 1 195 ? -7.348 12.154 -7.038 1.00 92.25 195 GLY A O 1
ATOM 1532 N N . PRO A 1 196 ? -7.482 9.926 -7.428 1.00 96.00 196 PRO A N 1
ATOM 1533 C CA . PRO A 1 196 ? -6.896 8.590 -7.604 1.00 96.00 196 PRO A CA 1
ATOM 1534 C C . PRO A 1 196 ? -6.458 8.307 -9.050 1.00 96.00 196 PRO A C 1
ATOM 1536 O O . PRO A 1 196 ? -7.214 8.562 -9.991 1.00 96.00 196 PRO A O 1
ATOM 1539 N N . ILE A 1 197 ? -5.262 7.748 -9.230 1.00 96.62 197 ILE A N 1
ATOM 1540 C CA . ILE A 1 197 ? -4.672 7.323 -10.500 1.00 96.62 197 ILE A CA 1
ATOM 1541 C C . ILE A 1 197 ? -4.226 5.864 -10.379 1.00 96.62 197 ILE A C 1
ATOM 1543 O O . ILE A 1 197 ? -3.385 5.512 -9.568 1.00 96.62 197 ILE A O 1
ATOM 1547 N N . ASP A 1 198 ? -4.737 5.012 -11.259 1.00 97.06 198 ASP A N 1
ATOM 1548 C CA . ASP A 1 198 ? -4.384 3.598 -11.323 1.00 97.06 198 ASP A CA 1
ATOM 1549 C C . ASP A 1 198 ? -4.246 3.129 -12.778 1.00 97.06 198 ASP A C 1
ATOM 1551 O O . ASP A 1 198 ? -4.454 3.873 -13.745 1.00 97.06 198 ASP A O 1
ATOM 1555 N N . ALA A 1 199 ? -3.903 1.858 -12.965 1.00 95.94 199 ALA A N 1
ATOM 1556 C CA . ALA A 1 199 ? -3.764 1.258 -14.286 1.00 95.94 199 ALA A CA 1
ATOM 1557 C C . ALA A 1 199 ? -5.045 1.349 -15.149 1.00 95.94 199 ALA A C 1
ATOM 1559 O O . ALA A 1 199 ? -4.955 1.356 -16.378 1.00 95.94 199 ALA A O 1
ATOM 1560 N N . THR A 1 200 ? -6.228 1.421 -14.536 1.00 96.06 200 THR A N 1
ATOM 1561 C CA . THR A 1 200 ? -7.541 1.435 -15.202 1.00 96.06 200 THR A CA 1
ATOM 1562 C C . THR A 1 200 ? -8.024 2.826 -15.592 1.00 96.06 200 THR A C 1
ATOM 1564 O O . THR A 1 200 ? -8.851 2.934 -16.497 1.00 96.06 200 THR A O 1
ATOM 1567 N N . ASN A 1 201 ? -7.491 3.885 -14.981 1.00 96.19 201 ASN A N 1
ATOM 1568 C CA . ASN A 1 201 ? -7.879 5.264 -15.280 1.00 96.19 201 ASN A CA 1
ATOM 1569 C C . ASN A 1 201 ? -6.731 6.122 -15.852 1.00 96.19 201 ASN A C 1
ATOM 1571 O O . ASN A 1 201 ? -6.987 7.196 -16.405 1.00 96.19 201 ASN A O 1
ATOM 1575 N N . HIS A 1 202 ? -5.479 5.647 -15.795 1.00 94.94 202 HIS A N 1
ATOM 1576 C CA . HIS A 1 202 ? -4.338 6.404 -16.297 1.00 94.94 202 HIS A CA 1
ATOM 1577 C C . HIS A 1 202 ? -4.446 6.591 -17.823 1.00 94.94 202 HIS A C 1
ATOM 1579 O O . HIS A 1 202 ? -4.513 5.604 -18.572 1.00 94.94 202 HIS A O 1
ATOM 1585 N N . PRO A 1 203 ? -4.394 7.839 -18.332 1.00 89.88 203 PRO A N 1
ATOM 1586 C CA . PRO A 1 203 ? -4.800 8.181 -19.699 1.00 89.88 203 PRO A CA 1
ATOM 1587 C C . PRO A 1 203 ? -4.003 7.444 -20.779 1.00 89.88 203 PRO A C 1
ATOM 1589 O O . PRO A 1 203 ? -4.542 7.102 -21.829 1.00 89.88 203 PRO A O 1
ATOM 1592 N N . ASN A 1 204 ? -2.729 7.157 -20.502 1.00 89.56 204 ASN A N 1
ATOM 1593 C CA . ASN A 1 204 ? -1.844 6.472 -21.444 1.00 89.56 204 ASN A CA 1
ATOM 1594 C C . ASN A 1 204 ? -1.716 4.965 -21.191 1.00 89.56 204 ASN A C 1
ATOM 1596 O O . ASN A 1 204 ? -1.035 4.303 -21.964 1.00 89.56 204 ASN A O 1
ATOM 1600 N N . ILE A 1 205 ? -2.301 4.421 -20.115 1.00 93.06 205 ILE A N 1
ATOM 1601 C CA . ILE A 1 205 ? -2.121 3.007 -19.736 1.00 93.06 205 ILE A CA 1
ATOM 1602 C C . ILE A 1 205 ? -3.432 2.215 -19.813 1.00 93.06 205 ILE A C 1
ATOM 1604 O O . ILE A 1 205 ? -3.384 1.057 -20.226 1.00 93.06 205 ILE A O 1
ATOM 1608 N N . MET A 1 206 ? -4.598 2.821 -19.549 1.00 94.88 206 MET A N 1
ATOM 1609 C CA . MET A 1 206 ? -5.871 2.079 -19.506 1.00 94.88 206 MET A CA 1
ATOM 1610 C C . MET A 1 206 ? -6.174 1.299 -20.796 1.00 94.88 206 MET A C 1
ATOM 1612 O O . MET A 1 206 ? -6.668 0.174 -20.765 1.00 94.88 206 MET A O 1
ATOM 1616 N N . TYR A 1 207 ? -5.819 1.862 -21.954 1.00 93.81 207 TYR A N 1
ATOM 1617 C CA . TYR A 1 207 ? -6.065 1.243 -23.260 1.00 93.81 207 TYR A CA 1
ATOM 1618 C C . TYR A 1 207 ? -5.043 0.152 -23.615 1.00 93.81 207 TYR A C 1
ATOM 1620 O O . TYR A 1 207 ? -5.176 -0.524 -24.634 1.00 93.81 207 TYR A O 1
ATOM 1628 N N . LEU A 1 208 ? -4.016 -0.029 -22.782 1.00 93.38 208 LEU A N 1
ATOM 1629 C CA . LEU A 1 208 ? -2.893 -0.940 -22.999 1.00 93.38 208 LEU A CA 1
ATOM 1630 C C . LEU A 1 208 ? -2.923 -2.157 -22.066 1.00 93.38 208 LEU A C 1
ATOM 1632 O O . LEU A 1 208 ? -2.066 -3.027 -22.181 1.00 93.38 208 LEU A O 1
ATOM 1636 N N . LEU A 1 209 ? -3.928 -2.278 -21.190 1.00 92.44 209 LEU A N 1
ATOM 1637 C CA . LEU A 1 209 ? -4.053 -3.363 -20.199 1.00 92.44 209 LEU A CA 1
ATOM 1638 C C . LEU A 1 209 ? -4.170 -4.779 -20.790 1.00 92.44 209 LEU A C 1
ATOM 1640 O O . LEU A 1 209 ? -4.168 -5.764 -20.046 1.00 92.44 209 LEU A O 1
ATOM 1644 N N . GLY A 1 210 ? -4.349 -4.891 -22.107 1.00 91.56 210 GLY A N 1
ATOM 1645 C CA . GLY A 1 210 ? -4.337 -6.149 -22.857 1.00 91.56 210 GLY A CA 1
ATOM 1646 C C . GLY A 1 210 ? -3.071 -6.369 -23.687 1.00 91.56 210 GLY A C 1
ATOM 1647 O O . GLY A 1 210 ? -3.023 -7.331 -24.445 1.00 91.56 210 GLY A O 1
ATOM 1648 N N . ASN A 1 211 ? -2.070 -5.488 -23.591 1.00 94.75 211 ASN A N 1
ATOM 1649 C CA . ASN A 1 211 ? -0.880 -5.509 -24.439 1.00 94.75 211 ASN A CA 1
ATOM 1650 C C . ASN A 1 211 ? 0.417 -5.524 -23.601 1.00 94.75 211 ASN A C 1
ATOM 1652 O O . ASN A 1 211 ? 1.032 -4.471 -23.392 1.00 94.75 211 ASN A O 1
ATOM 1656 N N . PRO A 1 212 ? 0.841 -6.712 -23.119 1.00 93.62 212 PRO A N 1
ATOM 1657 C CA . PRO A 1 212 ? 2.008 -6.863 -22.249 1.00 93.62 212 PRO A CA 1
ATOM 1658 C C . PRO A 1 212 ? 3.295 -6.271 -22.829 1.00 93.62 212 PRO A C 1
ATOM 1660 O O . PRO A 1 212 ? 4.048 -5.619 -22.111 1.00 93.62 212 PRO A O 1
ATOM 1663 N N . ASP A 1 213 ? 3.523 -6.419 -24.135 1.00 93.81 213 ASP A N 1
ATOM 1664 C CA . ASP A 1 213 ? 4.730 -5.901 -24.787 1.00 93.81 213 ASP A CA 1
ATOM 1665 C C . ASP A 1 213 ? 4.798 -4.373 -24.737 1.00 93.81 213 ASP A C 1
ATOM 1667 O O . ASP A 1 213 ? 5.873 -3.793 -24.570 1.00 93.81 213 ASP A O 1
ATOM 1671 N N . VAL A 1 214 ? 3.656 -3.692 -24.877 1.00 93.31 214 VAL A N 1
ATOM 1672 C CA . VAL A 1 214 ? 3.611 -2.228 -24.787 1.00 93.31 214 VAL A CA 1
ATOM 1673 C C . VAL A 1 214 ? 3.762 -1.775 -23.336 1.00 93.31 214 VAL A C 1
ATOM 1675 O O . VAL A 1 214 ? 4.518 -0.839 -23.082 1.00 93.31 214 VAL A O 1
ATOM 1678 N N . LEU A 1 215 ? 3.135 -2.462 -22.378 1.00 94.25 215 LEU A N 1
ATOM 1679 C CA . LEU A 1 215 ? 3.329 -2.189 -20.949 1.00 94.25 215 LEU A CA 1
ATOM 1680 C C . LEU A 1 215 ? 4.804 -2.348 -20.541 1.00 94.25 215 LEU A C 1
ATOM 1682 O O . LEU A 1 215 ? 5.361 -1.480 -19.868 1.00 94.25 215 LEU A O 1
ATOM 1686 N N . GLN A 1 216 ? 5.480 -3.386 -21.038 1.00 95.00 216 GLN A N 1
ATOM 1687 C CA . GLN A 1 216 ? 6.908 -3.592 -20.801 1.00 95.00 216 GLN A CA 1
ATOM 1688 C C . GLN A 1 216 ? 7.778 -2.514 -21.479 1.00 95.00 216 GLN A C 1
ATOM 1690 O O . GLN A 1 216 ? 8.803 -2.102 -20.933 1.00 95.00 216 GLN A O 1
ATOM 1695 N N . LYS A 1 217 ? 7.373 -1.990 -22.644 1.00 92.56 217 LYS A N 1
ATOM 1696 C CA . LYS A 1 217 ? 8.056 -0.851 -23.288 1.00 92.56 217 LYS A CA 1
ATOM 1697 C C . LYS A 1 217 ? 7.952 0.441 -22.475 1.00 92.56 217 LYS A C 1
ATOM 1699 O O . LYS A 1 217 ? 8.899 1.223 -22.501 1.00 92.56 217 LYS A O 1
ATOM 1704 N N . ILE A 1 218 ? 6.854 0.661 -21.746 1.00 91.44 218 ILE A N 1
ATOM 1705 C CA . ILE A 1 218 ? 6.681 1.846 -20.886 1.00 91.44 218 ILE A CA 1
ATOM 1706 C C . ILE A 1 218 ? 7.743 1.867 -19.784 1.00 91.44 218 ILE A C 1
ATOM 1708 O O . ILE A 1 218 ? 8.433 2.872 -19.617 1.00 91.44 218 ILE A O 1
ATOM 1712 N N . VAL A 1 219 ? 7.923 0.749 -19.078 1.00 92.75 219 VAL A N 1
ATOM 1713 C CA . VAL A 1 219 ? 8.907 0.640 -17.985 1.00 92.75 219 VAL A CA 1
ATOM 1714 C C . VAL A 1 219 ? 10.357 0.567 -18.480 1.00 92.75 219 VAL A C 1
ATOM 1716 O O . VAL A 1 219 ? 11.274 0.925 -17.745 1.00 92.75 219 VAL A O 1
ATOM 1719 N N . ASN A 1 220 ? 10.581 0.145 -19.729 1.00 91.50 220 ASN A N 1
ATOM 1720 C CA . ASN A 1 220 ? 11.903 0.099 -20.368 1.00 91.50 220 ASN A CA 1
ATOM 1721 C C . ASN A 1 220 ? 12.320 1.429 -21.021 1.00 91.50 220 ASN A C 1
ATOM 1723 O O . ASN A 1 220 ? 13.351 1.490 -21.696 1.00 91.50 220 ASN A O 1
ATOM 1727 N N . LYS A 1 221 ? 11.541 2.504 -20.858 1.00 84.38 221 LYS A N 1
ATOM 1728 C CA . LYS A 1 221 ? 11.921 3.820 -21.374 1.00 84.38 221 LYS A CA 1
ATOM 1729 C C . LYS A 1 221 ? 13.245 4.268 -20.739 1.00 84.38 221 LYS A C 1
ATOM 1731 O O . LYS A 1 221 ? 13.394 4.278 -19.520 1.00 84.38 221 LYS A O 1
ATOM 1736 N N . SER A 1 222 ? 14.207 4.633 -21.589 1.00 66.56 222 SER A N 1
ATOM 1737 C CA . SER A 1 222 ? 15.572 4.990 -21.181 1.00 66.56 222 SER A CA 1
ATOM 1738 C C . SER A 1 222 ? 15.591 6.034 -20.059 1.00 66.56 222 SER A C 1
ATOM 1740 O O . SER A 1 222 ? 14.988 7.098 -20.193 1.00 66.56 222 SER A O 1
ATOM 1742 N N . GLY A 1 223 ? 16.334 5.743 -18.986 1.00 75.81 223 GLY A N 1
ATOM 1743 C CA . GLY A 1 223 ? 16.539 6.644 -17.844 1.00 75.81 223 GLY A CA 1
ATOM 1744 C C . GLY A 1 223 ? 15.500 6.534 -16.723 1.00 75.81 223 GLY A C 1
ATOM 1745 O O . GLY A 1 223 ? 15.671 7.165 -15.678 1.00 75.81 223 GLY A O 1
ATOM 1746 N N . THR A 1 224 ? 14.459 5.718 -16.892 1.00 81.38 224 THR A N 1
ATOM 1747 C CA . THR A 1 224 ? 13.426 5.532 -15.872 1.00 81.38 224 THR A CA 1
ATOM 1748 C C . THR A 1 224 ? 13.623 4.206 -15.146 1.00 81.38 224 THR A C 1
ATOM 1750 O O . THR A 1 224 ? 13.697 3.162 -15.786 1.00 81.38 224 THR A O 1
ATOM 1753 N N . LYS A 1 225 ? 13.671 4.237 -13.807 1.00 92.44 225 LYS A N 1
ATOM 1754 C CA . LYS A 1 225 ? 13.438 3.043 -12.983 1.00 92.44 225 LYS A CA 1
ATOM 1755 C C . LYS A 1 225 ? 11.967 3.053 -12.621 1.00 92.44 225 LYS A C 1
ATOM 1757 O O . LYS A 1 225 ? 11.536 3.961 -11.920 1.00 92.44 225 LYS A O 1
ATOM 1762 N N . MET A 1 226 ? 11.205 2.099 -13.134 1.00 94.75 226 MET A N 1
ATOM 1763 C CA . MET A 1 226 ? 9.767 2.009 -12.900 1.00 94.75 226 MET A CA 1
ATOM 1764 C C . MET A 1 226 ? 9.339 0.558 -12.772 1.00 94.75 226 MET A C 1
ATOM 1766 O O . MET A 1 226 ? 9.760 -0.283 -13.566 1.00 94.75 226 MET A O 1
ATOM 1770 N N . ALA A 1 227 ? 8.479 0.291 -11.798 1.00 97.12 227 ALA A N 1
ATOM 1771 C CA . ALA A 1 227 ? 7.787 -0.968 -11.647 1.00 97.12 227 ALA A CA 1
ATOM 1772 C C . ALA A 1 227 ? 6.318 -0.731 -11.292 1.00 97.12 227 ALA A C 1
ATOM 1774 O O . ALA A 1 227 ? 5.999 0.106 -10.448 1.00 97.12 227 ALA A O 1
ATOM 1775 N N . PHE A 1 228 ? 5.438 -1.496 -11.922 1.00 97.12 228 PHE A N 1
ATOM 1776 C CA . PHE A 1 228 ? 4.028 -1.604 -11.565 1.00 97.12 228 PHE A CA 1
ATOM 1777 C C . PHE A 1 228 ? 3.532 -3.003 -11.911 1.00 97.12 228 PHE A C 1
ATOM 1779 O O . PHE A 1 228 ? 4.137 -3.715 -12.720 1.00 97.12 228 PHE A O 1
ATOM 1786 N N . ARG A 1 229 ? 2.414 -3.406 -11.318 1.00 96.94 229 ARG A N 1
ATOM 1787 C CA . ARG A 1 229 ? 1.865 -4.742 -11.505 1.00 96.94 229 ARG A CA 1
ATOM 1788 C C . ARG A 1 229 ? 0.421 -4.663 -11.968 1.00 96.94 229 ARG A C 1
ATOM 1790 O O . ARG A 1 229 ? -0.362 -3.857 -11.490 1.00 96.94 229 ARG A O 1
ATOM 1797 N N . ILE A 1 230 ? 0.100 -5.450 -12.989 1.00 95.62 230 ILE A N 1
ATOM 1798 C CA . ILE A 1 230 ? -1.214 -5.452 -13.637 1.00 95.62 230 ILE A CA 1
ATOM 1799 C C . ILE A 1 230 ? -1.576 -6.905 -13.914 1.00 95.62 230 ILE A C 1
ATOM 1801 O O . ILE A 1 230 ? -0.820 -7.614 -14.581 1.00 95.62 230 ILE A O 1
ATOM 1805 N N . LYS A 1 231 ? -2.746 -7.342 -13.429 1.00 93.06 231 LYS A N 1
ATOM 1806 C CA . LYS A 1 231 ? -3.293 -8.694 -13.658 1.00 93.06 231 LYS A CA 1
ATOM 1807 C C . LYS A 1 231 ? -2.286 -9.812 -13.333 1.00 93.06 231 LYS A C 1
ATOM 1809 O O . LYS A 1 231 ? -2.106 -10.741 -14.116 1.00 93.06 231 LYS A O 1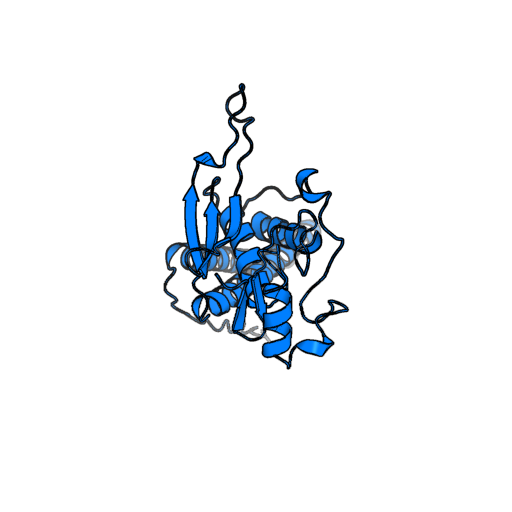
ATOM 1814 N N . GLY A 1 232 ? -1.594 -9.692 -12.200 1.00 93.88 232 GLY A N 1
ATOM 1815 C CA . GLY A 1 232 ? -0.632 -10.695 -11.734 1.00 93.88 232 GLY A CA 1
ATOM 1816 C C . GLY A 1 232 ? 0.725 -10.697 -12.456 1.00 93.88 232 GLY A C 1
ATOM 1817 O O . GLY A 1 232 ? 1.558 -11.564 -12.185 1.00 93.88 232 GLY A O 1
ATOM 1818 N N . VAL A 1 233 ? 0.976 -9.739 -13.357 1.00 96.38 233 VAL A N 1
ATOM 1819 C CA . VAL A 1 233 ? 2.259 -9.577 -14.055 1.00 96.38 233 VAL A CA 1
ATOM 1820 C C . VAL A 1 233 ? 2.942 -8.301 -13.584 1.00 96.38 233 VAL A C 1
ATOM 1822 O O . VAL A 1 233 ? 2.371 -7.214 -13.672 1.00 96.38 233 VAL A O 1
ATOM 1825 N N . THR A 1 234 ? 4.177 -8.436 -13.104 1.00 97.06 234 THR A N 1
ATOM 1826 C CA . THR A 1 234 ? 5.019 -7.300 -12.720 1.00 97.06 234 THR A CA 1
ATOM 1827 C C . THR A 1 234 ? 5.809 -6.810 -13.928 1.00 97.06 234 THR A C 1
ATOM 1829 O O . THR A 1 234 ? 6.680 -7.516 -14.438 1.00 97.06 234 THR A O 1
ATOM 1832 N N . TYR A 1 235 ? 5.532 -5.582 -14.357 1.00 96.12 235 TYR A N 1
ATOM 1833 C CA . TYR A 1 235 ? 6.296 -4.874 -15.377 1.00 96.12 235 TYR A CA 1
ATOM 1834 C C . TYR A 1 235 ? 7.342 -4.026 -14.677 1.00 96.12 235 TYR A C 1
ATOM 1836 O O . TYR A 1 235 ? 7.015 -3.240 -13.791 1.00 96.12 235 TYR A O 1
ATOM 1844 N N . ARG A 1 236 ? 8.606 -4.182 -15.063 1.00 95.31 236 ARG A N 1
ATOM 1845 C CA . ARG A 1 236 ? 9.715 -3.426 -14.475 1.00 95.31 236 ARG A CA 1
ATOM 1846 C C . ARG A 1 236 ? 10.804 -3.124 -15.485 1.00 95.31 236 ARG A C 1
ATOM 1848 O O . ARG A 1 236 ? 10.987 -3.886 -16.433 1.00 95.31 236 ARG A O 1
ATOM 1855 N N . THR A 1 237 ? 11.557 -2.057 -15.250 1.00 93.19 237 THR A N 1
ATOM 1856 C CA . THR A 1 237 ? 12.760 -1.745 -16.026 1.00 93.19 237 THR A CA 1
ATOM 1857 C C . THR A 1 237 ? 13.725 -2.933 -16.016 1.00 93.19 237 THR A C 1
ATOM 1859 O O . THR A 1 237 ? 14.098 -3.440 -14.954 1.00 93.19 237 THR A O 1
ATOM 1862 N N . SER A 1 238 ? 14.106 -3.381 -17.210 1.00 80.31 238 SER A N 1
ATOM 1863 C CA . SER A 1 238 ? 15.097 -4.445 -17.412 1.00 80.31 238 SER A CA 1
ATOM 1864 C C . SER A 1 238 ? 16.489 -3.941 -17.004 1.00 80.31 238 SER A C 1
ATOM 1866 O O . SER A 1 238 ? 16.772 -2.757 -17.182 1.00 80.31 238 SER A O 1
ATOM 1868 N N . LYS A 1 239 ? 17.340 -4.815 -16.448 1.00 59.62 239 LYS A N 1
ATOM 1869 C CA . LYS A 1 239 ? 18.769 -4.501 -16.261 1.00 59.62 239 LYS A CA 1
ATOM 1870 C C . LYS A 1 239 ? 19.468 -4.325 -17.605 1.00 59.62 239 LYS A C 1
ATOM 1872 O O . LYS A 1 239 ? 19.076 -5.044 -18.552 1.00 59.62 239 LYS A O 1
#

Organism: NCBI:txid626931

Radius of gyration: 21.77 Å; chains: 1; bounding box: 63×39×56 Å

pLDDT: mean 78.96, std 18.72, range [25.5, 98.44]

Foldseek 3Di:
DDDDPDPDDDDDPDDFPPCPLLVVLVVLLVVLVVVLVVLVVVLVVPPDDPVCPVVNVVSVVVNVVSVVLNVLSVVLNVLVVLVRPAPAAEEEEEDLVQWADDPDPPPIRWDWDWAADPPPRHTYTYGNPPQSLSVQLNSLQVSCQQAFQAKHKPDQQRPPRDAPVSNLVSLVRSVSRPHDRDPDDDPSRVSHDHDRGGQCPRPVRNVCLVPVVVLLVVQCPPPMFMWGDHPSDIRTHDD

Sequence (239 aa):
MWLYYQFAIDYYEVLLPNDGFITQINNAMSKIINTLFVCILVITQSGNAYGQVNGVARLQRQIDKLKGNNTELKEVSEELTILAASSQMYDIRSDNSMNVEEAIPGMGEYRSSAAFNFTNGNFEITLGDSSLGMLAHELKHAYQFETGAFSSSNYSNGSPFYDKSDELEAYSRGSLFGAPRVRSLPPLYDNLQNGPIDATNHPNIMYLLGNPDVLQKIVNKSGTKMAFRIKGVTYRTSK

Secondary structure (DSSP, 8-state):
----------------S-HHHHHHHHHHHHHHHHHHHHHHHHHHHT-S-GGGHHHHHHHHHHHHHHHHHHHHHHHHHHHHHHHHT-SS-EEEEE-GGGSB--SSTT-PBP-EEEEE-TTT--EEEEESS--HHHHHHHHHHHHHHHHTS-EEES-TT-TTT-BHHHHHHHHHHHHHTTPPPPSS--GGGTTSBPS---TTT-TTTGGGTT-HHHHHHHHTSTT--EEEEETTEEEE---